Protein AF-A0A520NHM0-F1 (afdb_monomer_lite)

pLDDT: mean 77.14, std 20.67, range [29.08, 98.19]

Foldseek 3Di:
DAEEEEPPDDPPLSVVLLLLLLLLCQFFDDLVLLVQAYEYEYEYQDPDWFAWDLVLQAFPDDPPDTHGRRYTYIYFYCVLHSLRSQLRSQLRVLSSSCRVLVQKHKHWDWDDDDPPIDIFIWIDGLNHDTGGPVVADQCRDPSNVQSNVVSNVSSVQVVCVVVVNDDADDFDPDDSRDGGTDGDDPDSPSPDPHDHDYPDDPPPPDPDPDDDDDDDDDDDDDDDDDDDPDDFDWDWDDDPPDPDIDTDTPVNVVVVVVVCVVNVVDDD

Secondary structure (DSSP, 8-state):
-EEEEESSPPTTHHHHHHHHHHHHHHHHS-HHHHTT-EEEEEEESSS--BPPPTTTTBPEE-SSSEEPP-EEEEEEE-SS-HHHHHHHHHHHHHHHHHHHTTSEEEEEEEESSGGG-EEEEEEEETT---EEGGGS-GGG-HHHHHHHHHHHHHHHHHHHHHTT----PPPPPPBTTB---PPPPSS----S-EEEEE-S------------PPP------PPP--PPPPPP-EEEE--TT-SS-EEEEHHHHHHHHHHHHHTTSS--

Radius of gyration: 26.06 Å; chains: 1; bounding box: 55×45×95 Å

Sequence (268 aa):
MFFIHSLDTRPGEAELLAVFAAYVADRLLPENLRRRLSVTINTTAQPIRVPISRDYMISQKGFLRYVLPTDFTFTASVSVGMRDAMEVIAHELIHISQICHGRLRVQRRRVGAGTAARQIHIASWCKATLTPIDQIEWHKRPWEIEACNWQTVLVDEFLLRASGKASTVKVQRHQSDRLALYRLPKTMTPAAKVTPVSTVPRLNYTPESERKMPHISITPVTPLAEQQPLPVEECEVEIAGLPFRRRLRQEIIEEKRHELLLRGLISQ

Structure (mmCIF, N/CA/C/O backbone):
data_AF-A0A520NHM0-F1
#
_entry.id   AF-A0A520NHM0-F1
#
loop_
_atom_site.group_PDB
_atom_site.id
_atom_site.type_symbol
_atom_site.label_atom_id
_atom_site.label_alt_id
_atom_site.label_comp_id
_atom_site.label_asym_id
_atom_site.label_entity_id
_atom_site.label_seq_id
_atom_site.pdbx_PDB_ins_code
_atom_site.Cartn_x
_atom_site.Cartn_y
_atom_site.Cartn_z
_atom_site.occupancy
_atom_site.B_iso_or_equiv
_atom_site.auth_seq_id
_atom_site.auth_comp_id
_atom_site.auth_asym_id
_atom_site.auth_atom_id
_atom_site.pdbx_PDB_model_num
ATOM 1 N N . MET A 1 1 ? -7.330 -12.757 -0.737 1.00 78.94 1 MET A N 1
ATOM 2 C CA . MET A 1 1 ? -7.316 -13.036 0.705 1.00 78.94 1 MET A CA 1
ATOM 3 C C . MET A 1 1 ? -6.277 -12.138 1.348 1.00 78.94 1 MET A C 1
ATOM 5 O O . MET A 1 1 ? -5.199 -11.983 0.795 1.00 78.94 1 MET A O 1
ATOM 9 N N . PHE A 1 2 ? -6.641 -11.480 2.441 1.00 84.75 2 PHE A N 1
ATOM 10 C CA . PHE A 1 2 ? -5.740 -10.615 3.199 1.00 84.75 2 PHE A CA 1
ATOM 11 C C . PHE A 1 2 ? -5.571 -11.270 4.563 1.00 84.75 2 PHE A C 1
ATOM 13 O O . PHE A 1 2 ? -6.564 -11.695 5.143 1.00 84.75 2 PHE A O 1
ATOM 20 N N . PHE A 1 3 ? -4.351 -11.379 5.056 1.00 85.56 3 PHE A N 1
ATOM 21 C CA . PHE A 1 3 ? -4.039 -12.001 6.332 1.00 85.56 3 PHE A CA 1
ATOM 22 C C . PHE A 1 3 ? -3.291 -10.992 7.186 1.00 85.56 3 PHE A C 1
ATOM 24 O O . PHE A 1 3 ? -2.303 -10.422 6.725 1.00 85.56 3 PHE A O 1
ATOM 31 N N . ILE A 1 4 ? -3.756 -10.779 8.416 1.00 87.50 4 ILE A N 1
ATOM 32 C CA . ILE A 1 4 ? -2.991 -10.040 9.419 1.00 87.50 4 ILE A CA 1
ATOM 33 C C . ILE A 1 4 ? -2.439 -11.049 10.416 1.00 87.50 4 ILE A C 1
ATOM 35 O O . ILE A 1 4 ? -3.207 -11.762 11.068 1.00 87.50 4 ILE A O 1
ATOM 39 N N . HIS A 1 5 ? -1.116 -11.094 10.525 1.00 89.31 5 HIS A N 1
ATOM 40 C CA . HIS A 1 5 ? -0.401 -11.942 11.466 1.00 89.31 5 HIS A CA 1
ATOM 41 C C . HIS A 1 5 ? 0.176 -11.082 12.583 1.00 89.31 5 HIS A C 1
ATOM 43 O O . HIS A 1 5 ? 1.112 -10.315 12.363 1.00 89.31 5 HIS A O 1
ATOM 49 N N . SER A 1 6 ? -0.378 -11.231 13.785 1.00 89.94 6 SER A N 1
ATOM 50 C CA . SER A 1 6 ? 0.183 -10.615 14.987 1.00 89.94 6 SER A CA 1
ATOM 51 C C . SER A 1 6 ? 1.406 -11.403 15.426 1.00 89.94 6 SER A C 1
ATOM 53 O O . SER A 1 6 ? 1.242 -12.500 15.954 1.00 89.94 6 SER A O 1
ATOM 55 N N . LEU A 1 7 ? 2.608 -10.854 15.240 1.00 89.00 7 LEU A N 1
ATOM 56 C CA . LEU A 1 7 ? 3.841 -11.489 15.716 1.00 89.00 7 LEU A CA 1
ATOM 57 C C . LEU A 1 7 ? 3.980 -11.327 17.235 1.00 89.00 7 LEU A C 1
ATOM 59 O O . LEU A 1 7 ? 4.136 -12.309 17.955 1.00 89.00 7 LEU A O 1
ATOM 63 N N . ASP A 1 8 ? 3.879 -10.086 17.711 1.00 88.00 8 ASP A N 1
ATOM 64 C CA . ASP A 1 8 ? 4.030 -9.702 19.122 1.00 88.00 8 ASP A CA 1
ATOM 65 C C . ASP A 1 8 ? 3.223 -8.436 19.497 1.00 88.00 8 ASP A C 1
ATOM 67 O O . ASP A 1 8 ? 3.489 -7.805 20.518 1.00 88.00 8 ASP A O 1
ATOM 71 N N . THR A 1 9 ? 2.229 -8.044 18.686 1.00 86.00 9 THR A N 1
ATOM 72 C CA . THR A 1 9 ? 1.345 -6.903 19.001 1.00 86.00 9 THR A CA 1
ATOM 73 C C . THR A 1 9 ? 0.388 -7.206 20.153 1.00 86.00 9 THR A C 1
ATOM 75 O O . THR A 1 9 ? 0.068 -8.366 20.425 1.00 86.00 9 THR A O 1
ATOM 78 N N . ARG A 1 10 ? -0.096 -6.160 20.835 1.00 85.31 10 ARG A N 1
ATOM 79 C CA . ARG A 1 10 ? -1.051 -6.320 21.939 1.00 85.31 10 ARG A CA 1
ATOM 80 C C . ARG A 1 10 ? -2.417 -6.790 21.423 1.00 85.31 10 ARG A C 1
ATOM 82 O O . ARG A 1 10 ? -2.777 -6.501 20.279 1.00 85.31 10 ARG A O 1
ATOM 89 N N . PRO A 1 11 ? -3.227 -7.450 22.274 1.00 84.19 11 PRO A N 1
ATOM 90 C CA . PRO A 1 11 ? -4.595 -7.815 21.918 1.00 84.19 11 PRO A CA 1
ATOM 91 C C . PRO A 1 11 ? -5.403 -6.607 21.423 1.00 84.19 11 PRO A C 1
ATOM 93 O O . PRO A 1 11 ? -5.405 -5.556 22.065 1.00 84.19 11 PRO A O 1
ATOM 96 N N . GLY A 1 12 ? -6.103 -6.755 20.298 1.00 83.19 12 GLY A N 1
ATOM 97 C CA . GLY A 1 12 ? -6.921 -5.705 19.689 1.00 83.19 12 GLY A CA 1
ATOM 98 C C . GLY A 1 12 ? -6.187 -4.848 18.653 1.00 83.19 12 GLY A C 1
ATOM 99 O O . GLY A 1 12 ? -6.840 -4.299 17.764 1.00 83.19 12 GLY A O 1
ATOM 100 N N . GLU A 1 13 ? -4.854 -4.734 18.716 1.00 88.69 13 GLU A N 1
ATOM 101 C CA . GLU A 1 13 ? -4.084 -3.930 17.755 1.00 88.69 13 GLU A CA 1
ATOM 102 C C . GLU A 1 13 ? -4.129 -4.569 16.362 1.00 88.69 13 GLU A C 1
ATOM 104 O O . GLU A 1 13 ? -4.506 -3.917 15.388 1.00 88.69 13 GLU A O 1
ATOM 109 N N . ALA A 1 14 ? -3.835 -5.867 16.263 1.00 87.06 14 ALA A N 1
ATOM 110 C CA . ALA A 1 14 ? -3.883 -6.590 14.995 1.00 87.06 14 ALA A CA 1
ATOM 111 C C . ALA A 1 14 ? -5.302 -6.648 14.407 1.00 87.06 14 ALA A C 1
ATOM 113 O O . ALA A 1 14 ? -5.472 -6.530 13.195 1.00 87.06 14 ALA A O 1
ATOM 114 N N . GLU A 1 15 ? -6.333 -6.778 15.244 1.00 86.94 15 GLU A N 1
ATOM 115 C CA . GLU A 1 15 ? -7.730 -6.750 14.816 1.00 86.94 15 GLU A CA 1
ATOM 116 C C . GLU A 1 15 ? -8.123 -5.377 14.259 1.00 86.94 15 GLU A C 1
ATOM 118 O O . GLU A 1 15 ? -8.771 -5.295 13.214 1.00 86.94 15 GLU A O 1
ATOM 123 N N . LEU A 1 16 ? -7.693 -4.288 14.901 1.00 89.94 16 LEU A N 1
ATOM 124 C CA . LEU A 1 16 ? -7.931 -2.941 14.390 1.00 89.94 16 LEU A CA 1
ATOM 125 C C . LEU A 1 16 ? -7.193 -2.708 13.061 1.00 89.94 16 LEU A C 1
ATOM 127 O O . LEU A 1 16 ? -7.779 -2.164 12.121 1.00 89.94 16 LEU A O 1
ATOM 131 N N . LEU A 1 17 ? -5.946 -3.175 12.941 1.00 93.06 17 LEU A N 1
ATOM 132 C CA . LEU A 1 17 ? -5.191 -3.123 11.684 1.00 93.06 17 LEU A CA 1
ATOM 133 C C . LEU A 1 17 ? -5.814 -4.006 10.594 1.00 93.06 17 LEU A C 1
ATOM 135 O O . LEU A 1 17 ? -5.779 -3.633 9.425 1.00 93.06 17 LEU A O 1
ATOM 139 N N . ALA A 1 18 ? -6.453 -5.122 10.952 1.00 89.88 18 ALA A N 1
ATOM 140 C CA . ALA A 1 18 ? -7.213 -5.960 10.024 1.00 89.88 18 ALA A CA 1
ATOM 141 C C . ALA A 1 18 ? -8.431 -5.236 9.456 1.00 89.88 18 ALA A C 1
ATOM 143 O O . ALA A 1 18 ? -8.649 -5.247 8.242 1.00 89.88 18 ALA A O 1
ATOM 144 N N . VAL A 1 19 ? -9.197 -4.570 10.320 1.00 90.38 19 VAL A N 1
ATOM 145 C CA . VAL A 1 19 ? -10.345 -3.756 9.904 1.00 90.38 19 VAL A CA 1
ATOM 146 C C . VAL A 1 19 ? -9.888 -2.598 9.015 1.00 90.38 19 VAL A C 1
ATOM 148 O O . VAL A 1 19 ? -10.502 -2.337 7.979 1.00 90.38 19 VAL A O 1
ATOM 151 N N . PHE A 1 20 ? -8.781 -1.945 9.372 1.00 93.25 20 PHE A N 1
ATOM 152 C CA . PHE A 1 20 ? -8.189 -0.878 8.574 1.00 93.25 20 PHE A CA 1
ATOM 153 C C . PHE A 1 20 ? -7.694 -1.367 7.201 1.00 93.25 20 PHE A C 1
ATOM 155 O O . PHE A 1 20 ? -8.031 -0.780 6.174 1.00 93.25 20 PHE A O 1
ATOM 162 N N . ALA A 1 21 ? -6.941 -2.468 7.150 1.00 94.25 21 ALA A N 1
ATOM 163 C CA . ALA A 1 21 ? -6.440 -3.039 5.902 1.00 94.25 21 ALA A CA 1
ATOM 164 C C . ALA A 1 21 ? -7.588 -3.453 4.969 1.00 94.25 21 ALA A C 1
ATOM 166 O O . ALA A 1 21 ? -7.526 -3.199 3.766 1.00 94.25 21 ALA A O 1
ATOM 167 N N . ALA A 1 22 ? -8.658 -4.039 5.518 1.00 90.19 22 ALA A N 1
ATOM 168 C CA . ALA A 1 22 ? -9.866 -4.361 4.762 1.00 90.19 22 ALA A CA 1
ATOM 169 C C . ALA A 1 22 ? -10.519 -3.099 4.182 1.00 90.19 22 ALA A C 1
ATOM 171 O O . ALA A 1 22 ? -10.830 -3.057 2.993 1.00 90.19 22 ALA A O 1
ATOM 172 N N . TYR A 1 23 ? -10.650 -2.052 4.998 1.00 90.69 23 TYR A N 1
ATOM 173 C CA . TYR A 1 23 ? -11.164 -0.759 4.562 1.00 90.69 23 TYR A CA 1
ATOM 174 C C . TYR A 1 23 ? -10.338 -0.166 3.409 1.00 90.69 23 TYR A C 1
ATOM 176 O O . TYR A 1 23 ? -10.899 0.225 2.384 1.00 90.69 23 TYR A O 1
ATOM 184 N N . VAL A 1 24 ? -9.009 -0.144 3.528 1.00 93.38 24 VAL A N 1
ATOM 185 C CA . VAL A 1 24 ? -8.122 0.356 2.468 1.00 93.38 24 VAL A CA 1
ATOM 186 C C . VAL A 1 24 ? -8.248 -0.502 1.207 1.00 93.38 24 VAL A C 1
ATOM 188 O O . VAL A 1 24 ? -8.367 0.029 0.103 1.00 93.38 24 VAL A O 1
ATOM 191 N N . ALA A 1 25 ? -8.289 -1.827 1.350 1.00 92.00 25 ALA A N 1
ATOM 192 C CA . ALA A 1 25 ? -8.474 -2.731 0.223 1.00 92.00 25 ALA A CA 1
ATOM 193 C C . ALA A 1 25 ? -9.811 -2.481 -0.495 1.00 92.00 25 ALA A C 1
ATOM 195 O O . ALA A 1 25 ? -9.828 -2.421 -1.722 1.00 92.00 25 ALA A O 1
ATOM 196 N N . ASP A 1 26 ? -10.913 -2.285 0.234 1.00 88.88 26 ASP A N 1
ATOM 197 C CA . ASP A 1 26 ? -12.214 -1.934 -0.349 1.00 88.88 26 ASP A CA 1
ATOM 198 C C . ASP A 1 26 ? -12.179 -0.591 -1.083 1.00 88.88 26 ASP A C 1
ATOM 200 O O . ASP A 1 26 ? -12.833 -0.436 -2.114 1.00 88.88 26 ASP A O 1
ATOM 204 N N . ARG A 1 27 ? -11.420 0.383 -0.567 1.00 90.06 27 ARG A N 1
ATOM 205 C CA . ARG A 1 27 ? -11.255 1.698 -1.198 1.00 90.06 27 ARG A CA 1
ATOM 206 C C . ARG A 1 27 ? -10.432 1.631 -2.473 1.00 90.06 27 ARG A C 1
ATOM 208 O O . ARG A 1 27 ? -10.724 2.394 -3.386 1.00 90.06 27 ARG A O 1
ATOM 215 N N . LEU A 1 28 ? -9.436 0.753 -2.548 1.00 90.88 28 LEU A N 1
ATOM 216 C CA . LEU A 1 28 ? -8.438 0.758 -3.621 1.00 90.88 28 LEU A CA 1
ATOM 217 C C . LEU A 1 28 ? -8.637 -0.323 -4.679 1.00 90.88 28 LEU A C 1
ATOM 219 O O . LEU A 1 28 ? -8.140 -0.163 -5.792 1.00 90.88 28 LEU A O 1
ATOM 223 N N . LEU A 1 29 ? -9.288 -1.438 -4.345 1.00 89.12 29 LEU A N 1
ATOM 224 C CA . LEU A 1 29 ? -9.268 -2.654 -5.154 1.00 89.12 29 LEU A CA 1
ATOM 225 C C . LEU A 1 29 ? -10.693 -3.180 -5.390 1.00 89.12 29 LEU A C 1
ATOM 227 O O . LEU A 1 29 ? -11.426 -3.461 -4.432 1.00 89.12 29 LEU A O 1
ATOM 231 N N . PRO A 1 30 ? -11.092 -3.418 -6.652 1.00 86.69 30 PRO A N 1
ATOM 232 C CA . PRO A 1 30 ? -12.388 -4.008 -6.936 1.00 86.69 30 PRO A CA 1
ATOM 233 C C . PRO A 1 30 ? -12.437 -5.457 -6.426 1.00 86.69 30 PRO A C 1
ATOM 235 O O . PRO A 1 30 ? -11.421 -6.145 -6.301 1.00 86.69 30 PRO A O 1
ATOM 238 N N . GLU A 1 31 ? -13.636 -5.940 -6.109 1.00 84.94 31 GLU A N 1
ATOM 239 C CA . GLU A 1 31 ? -13.832 -7.227 -5.427 1.00 84.94 31 GLU A CA 1
ATOM 240 C C . GLU A 1 31 ? -13.244 -8.425 -6.197 1.00 84.94 31 GLU A C 1
ATOM 242 O O . GLU A 1 31 ? -12.645 -9.329 -5.610 1.00 84.94 31 GLU A O 1
ATOM 247 N N . ASN A 1 32 ? -13.359 -8.418 -7.526 1.00 86.25 32 ASN A N 1
ATOM 248 C CA . ASN A 1 32 ? -12.777 -9.437 -8.401 1.00 86.25 32 ASN A CA 1
ATOM 249 C C . ASN A 1 32 ? -11.244 -9.486 -8.305 1.00 86.25 32 ASN A C 1
ATOM 251 O O . ASN A 1 32 ? -10.657 -10.562 -8.416 1.00 86.25 32 ASN A O 1
ATOM 255 N N . LEU A 1 33 ? -10.595 -8.340 -8.090 1.00 86.81 33 LEU A N 1
ATOM 256 C CA . LEU A 1 33 ? -9.155 -8.267 -7.899 1.00 86.81 33 LEU A CA 1
ATOM 257 C C . LEU A 1 33 ? -8.774 -8.755 -6.498 1.00 86.81 33 LEU A C 1
ATOM 259 O O . LEU A 1 33 ? -7.913 -9.620 -6.379 1.00 86.81 33 LEU A O 1
ATOM 263 N N . ARG A 1 34 ? -9.470 -8.304 -5.447 1.00 89.06 34 ARG A N 1
ATOM 264 C CA . ARG A 1 34 ? -9.212 -8.736 -4.056 1.00 89.06 34 ARG A CA 1
ATOM 265 C C . ARG A 1 34 ? -9.307 -10.250 -3.858 1.00 89.06 34 ARG A C 1
ATOM 267 O O . ARG A 1 34 ? -8.579 -10.816 -3.041 1.00 89.06 34 ARG A O 1
ATOM 274 N N . ARG A 1 35 ? -10.181 -10.921 -4.618 1.00 88.00 35 ARG A N 1
ATOM 275 C CA . ARG A 1 35 ? -10.306 -12.389 -4.620 1.00 88.00 35 ARG A CA 1
ATOM 276 C C . ARG A 1 35 ? -9.086 -13.115 -5.192 1.00 88.00 35 ARG A C 1
ATOM 278 O O . ARG A 1 35 ? -8.883 -14.273 -4.851 1.00 88.00 35 ARG A O 1
ATOM 285 N N . ARG A 1 36 ? -8.288 -12.452 -6.031 1.00 89.88 36 ARG A N 1
ATOM 286 C CA . ARG A 1 36 ? -7.114 -13.026 -6.709 1.00 89.88 36 ARG A CA 1
ATOM 287 C C . ARG A 1 36 ? -5.788 -12.722 -6.019 1.00 89.88 36 ARG A C 1
ATOM 289 O O . ARG A 1 36 ? -4.792 -13.345 -6.358 1.00 89.88 36 ARG A O 1
ATOM 296 N N . LEU A 1 37 ? -5.772 -11.748 -5.116 1.00 92.19 37 LEU A N 1
ATOM 297 C CA . LEU A 1 37 ? -4.578 -11.362 -4.372 1.00 92.19 37 LEU A CA 1
ATOM 298 C C . LEU A 1 37 ? -4.448 -12.193 -3.100 1.00 92.19 37 LEU A C 1
ATOM 300 O O . LEU A 1 37 ? -5.460 -12.529 -2.496 1.00 92.19 37 LEU A O 1
ATOM 304 N N . SER A 1 38 ? -3.229 -12.466 -2.668 1.00 93.62 38 SER A N 1
ATOM 305 C CA . SER A 1 38 ? -2.862 -12.962 -1.349 1.00 93.62 38 SER A CA 1
ATOM 306 C C . SER A 1 38 ? -1.942 -11.923 -0.716 1.00 93.62 38 SER A C 1
ATOM 308 O O . SER A 1 38 ? -0.872 -11.638 -1.246 1.00 93.62 38 SER A O 1
ATOM 310 N N . VAL A 1 39 ? -2.380 -11.286 0.366 1.00 94.94 39 VAL A N 1
ATOM 311 C CA . VAL A 1 39 ? -1.607 -10.227 1.029 1.00 94.94 39 VAL A CA 1
ATOM 312 C C . VAL A 1 39 ? -1.415 -10.599 2.486 1.00 94.94 39 VAL A C 1
ATOM 314 O O . VAL A 1 39 ? -2.387 -10.659 3.234 1.00 94.94 39 VAL A O 1
ATOM 317 N N . THR A 1 40 ? -0.170 -10.827 2.878 1.00 95.25 40 THR A N 1
ATOM 318 C CA . THR A 1 40 ? 0.233 -11.148 4.248 1.00 95.25 40 THR A CA 1
ATOM 319 C C . THR A 1 40 ? 0.836 -9.908 4.894 1.00 95.25 40 THR A C 1
ATOM 321 O O . THR A 1 40 ? 1.861 -9.399 4.446 1.00 95.25 40 THR A O 1
ATOM 324 N N . ILE A 1 41 ? 0.200 -9.417 5.951 1.00 95.75 41 ILE A N 1
ATOM 325 C CA . ILE A 1 41 ? 0.641 -8.249 6.710 1.00 95.75 41 ILE A CA 1
ATOM 326 C C . ILE A 1 41 ? 1.053 -8.736 8.091 1.00 95.75 41 ILE A C 1
ATOM 328 O O . ILE A 1 41 ? 0.211 -9.137 8.895 1.00 95.75 41 ILE A O 1
ATOM 332 N N . ASN A 1 42 ? 2.349 -8.711 8.368 1.00 96.00 42 ASN A N 1
ATOM 333 C CA . ASN A 1 42 ? 2.855 -9.000 9.701 1.00 96.00 42 ASN A CA 1
ATOM 334 C C . ASN A 1 42 ? 2.800 -7.722 10.538 1.00 96.00 42 ASN A C 1
ATOM 336 O O . ASN A 1 42 ? 3.255 -6.669 10.090 1.00 96.00 42 ASN A O 1
ATOM 340 N N . THR A 1 43 ? 2.264 -7.800 11.749 1.00 94.19 43 THR A N 1
ATOM 341 C CA . THR A 1 43 ? 2.229 -6.679 12.689 1.00 94.19 43 THR A CA 1
ATOM 342 C C . THR A 1 43 ? 3.134 -6.987 13.869 1.00 94.19 43 THR A C 1
ATOM 344 O O . THR A 1 43 ? 3.107 -8.097 14.405 1.00 94.19 43 THR A O 1
ATOM 347 N N . THR A 1 44 ? 3.957 -6.016 14.264 1.00 94.44 44 THR A N 1
ATOM 348 C CA . THR A 1 44 ? 4.922 -6.193 15.357 1.00 94.44 44 THR A CA 1
ATOM 349 C C . THR A 1 44 ? 5.026 -4.973 16.264 1.00 94.44 44 THR A C 1
ATOM 351 O O . THR A 1 44 ? 4.907 -3.839 15.803 1.00 94.44 44 THR A O 1
ATOM 354 N N . ALA A 1 45 ? 5.268 -5.200 17.554 1.00 93.06 45 ALA A N 1
ATOM 355 C CA . ALA A 1 45 ? 5.607 -4.167 18.527 1.00 93.06 45 ALA A CA 1
ATOM 356 C C . ALA A 1 45 ? 7.081 -3.724 18.438 1.00 93.06 45 ALA A C 1
ATOM 358 O O . ALA A 1 45 ? 7.439 -2.683 18.990 1.00 93.06 45 ALA A O 1
ATOM 359 N N . GLN A 1 46 ? 7.932 -4.469 17.724 1.00 93.00 46 GLN A N 1
ATOM 360 C CA . GLN A 1 46 ? 9.324 -4.087 17.484 1.00 93.00 46 GLN A CA 1
ATOM 361 C C . GLN A 1 46 ? 9.413 -2.899 16.520 1.00 93.00 46 GLN A C 1
ATOM 363 O O . GLN A 1 46 ? 8.604 -2.817 15.592 1.00 93.00 46 GLN A O 1
ATOM 368 N N . PRO A 1 47 ? 10.417 -2.011 16.645 1.00 92.50 47 PRO A N 1
ATOM 369 C CA . PRO A 1 47 ? 10.637 -0.879 15.739 1.00 92.50 47 PRO A CA 1
ATOM 370 C C . PRO A 1 47 ? 11.241 -1.316 14.391 1.00 92.50 47 PRO A C 1
ATOM 372 O O . PRO A 1 47 ? 12.242 -0.775 13.927 1.00 92.50 47 PRO A O 1
ATOM 375 N N . ILE A 1 48 ? 10.642 -2.327 13.756 1.00 89.12 48 ILE A N 1
ATOM 376 C CA . ILE A 1 48 ? 11.095 -2.931 12.503 1.00 89.12 48 ILE A CA 1
ATOM 377 C C . ILE A 1 48 ? 9.981 -2.813 11.468 1.00 89.12 48 ILE A C 1
ATOM 379 O O . ILE A 1 48 ? 8.866 -3.289 11.670 1.00 89.12 48 ILE A O 1
ATOM 383 N N . ARG A 1 49 ? 10.307 -2.218 10.322 1.00 88.06 49 ARG A N 1
ATOM 384 C CA . ARG A 1 49 ? 9.428 -2.152 9.151 1.00 88.06 49 ARG A CA 1
ATOM 385 C C . ARG A 1 49 ? 10.089 -2.900 8.008 1.00 88.06 49 ARG A C 1
ATOM 387 O O . ARG A 1 49 ? 11.275 -2.708 7.751 1.00 88.06 49 ARG A O 1
ATOM 394 N N . VAL A 1 50 ? 9.320 -3.736 7.323 1.00 94.12 50 VAL A N 1
ATOM 395 C CA . VAL A 1 50 ? 9.798 -4.470 6.146 1.00 94.12 50 VAL A CA 1
ATOM 396 C C . VAL A 1 50 ? 8.812 -4.195 5.015 1.00 94.12 50 VAL A C 1
ATOM 398 O O . VAL A 1 50 ? 7.742 -4.797 5.028 1.00 94.12 50 VAL A O 1
ATOM 401 N N . PRO A 1 51 ? 9.115 -3.275 4.081 1.00 93.81 51 PRO A N 1
ATOM 402 C CA . PRO A 1 51 ? 8.210 -2.951 2.978 1.00 93.81 51 PRO A CA 1
ATOM 403 C C . PRO A 1 51 ? 8.106 -4.113 1.985 1.00 93.81 51 PRO A C 1
ATOM 405 O O . PRO A 1 51 ? 8.919 -5.046 2.013 1.00 93.81 51 PRO A O 1
ATOM 408 N N . ILE A 1 52 ? 7.143 -4.046 1.061 1.00 95.06 52 ILE A N 1
ATOM 409 C CA . ILE A 1 52 ? 7.056 -5.023 -0.028 1.00 95.06 52 ILE A CA 1
ATOM 410 C C . ILE A 1 52 ? 8.349 -4.948 -0.851 1.00 95.06 52 ILE A C 1
ATOM 412 O O . ILE A 1 52 ? 8.694 -3.922 -1.441 1.00 95.06 52 ILE A O 1
ATOM 416 N N . SER A 1 53 ? 9.081 -6.063 -0.926 1.00 92.19 53 SER A N 1
ATOM 417 C CA . SER A 1 53 ? 10.280 -6.115 -1.765 1.00 92.19 53 SER A CA 1
ATOM 418 C C . SER A 1 53 ? 9.914 -5.908 -3.233 1.00 92.19 53 SER A C 1
ATOM 420 O O . SER A 1 53 ? 8.922 -6.438 -3.739 1.00 92.19 53 SER A O 1
ATOM 422 N N . ARG A 1 54 ? 10.783 -5.203 -3.961 1.00 91.88 54 ARG A N 1
ATOM 423 C CA . ARG A 1 54 ? 10.649 -4.975 -5.408 1.00 91.88 54 ARG A CA 1
ATOM 424 C C . ARG A 1 54 ? 10.483 -6.261 -6.202 1.00 91.88 54 ARG A C 1
ATOM 426 O O . ARG A 1 54 ? 9.856 -6.232 -7.254 1.00 91.88 54 ARG A O 1
ATOM 433 N N . ASP A 1 55 ? 11.008 -7.372 -5.697 1.00 89.56 55 ASP A N 1
ATOM 434 C CA . ASP A 1 55 ? 10.871 -8.677 -6.335 1.00 89.56 55 ASP A CA 1
ATOM 435 C C . ASP A 1 55 ? 9.434 -9.201 -6.323 1.00 89.56 55 ASP A C 1
ATOM 437 O O . ASP A 1 55 ? 8.984 -9.744 -7.331 1.00 89.56 55 ASP A O 1
ATOM 441 N N . TYR A 1 56 ? 8.684 -8.940 -5.250 1.00 90.06 56 TYR A N 1
ATOM 442 C CA . TYR A 1 56 ? 7.251 -9.243 -5.176 1.00 90.06 56 TYR A CA 1
ATOM 443 C C . TYR A 1 56 ? 6.405 -8.304 -6.049 1.00 90.06 56 TYR A C 1
ATOM 445 O O . TYR A 1 56 ? 5.253 -8.600 -6.343 1.00 90.06 56 TYR A O 1
ATOM 453 N N . MET A 1 57 ? 6.974 -7.190 -6.520 1.00 91.81 57 MET A N 1
ATOM 454 C CA . MET A 1 57 ? 6.292 -6.236 -7.402 1.00 91.81 57 MET A CA 1
ATOM 455 C C . MET A 1 57 ? 6.509 -6.515 -8.898 1.00 91.81 57 MET A C 1
ATOM 457 O O . MET A 1 57 ? 5.912 -5.843 -9.746 1.00 91.81 57 MET A O 1
ATOM 461 N N . ILE A 1 58 ? 7.364 -7.480 -9.257 1.00 91.06 58 ILE A N 1
ATOM 462 C CA . ILE A 1 58 ? 7.715 -7.743 -10.656 1.00 91.06 58 ILE A CA 1
ATOM 463 C C . ILE A 1 58 ? 6.497 -8.266 -11.422 1.00 91.06 58 ILE A C 1
ATOM 465 O O . ILE A 1 58 ? 5.953 -9.329 -11.133 1.00 91.06 58 ILE A O 1
ATOM 469 N N . SER A 1 59 ? 6.121 -7.551 -12.483 1.00 83.81 59 SER A N 1
ATOM 470 C CA . SER A 1 59 ? 5.159 -8.050 -13.466 1.00 83.81 59 SER A CA 1
ATOM 471 C C . SER A 1 59 ? 5.861 -8.981 -14.452 1.00 83.81 59 SER A C 1
ATOM 473 O O . SER A 1 59 ? 6.797 -8.571 -15.146 1.00 83.81 59 SER A O 1
ATOM 475 N N . GLN A 1 60 ? 5.397 -10.225 -14.560 1.00 80.00 60 GLN A N 1
ATOM 476 C CA . GLN A 1 60 ? 5.977 -11.195 -15.488 1.00 80.00 60 GLN A CA 1
ATOM 477 C C . GLN A 1 60 ? 5.410 -10.998 -16.896 1.00 80.00 60 GLN A C 1
ATOM 479 O O . GLN A 1 60 ? 4.230 -10.697 -17.074 1.00 80.00 60 GLN A O 1
ATOM 484 N N . LYS A 1 61 ? 6.239 -11.153 -17.930 1.00 76.12 61 LYS A N 1
ATOM 485 C CA . LYS A 1 61 ? 5.771 -11.076 -19.319 1.00 76.12 61 LYS A CA 1
ATOM 486 C C . LYS A 1 61 ? 5.015 -12.366 -19.659 1.00 76.12 61 LYS A C 1
ATOM 488 O O . LYS A 1 61 ? 5.635 -13.416 -19.772 1.00 76.12 61 LYS A O 1
ATOM 493 N N . GLY A 1 62 ? 3.695 -12.288 -19.812 1.00 72.94 62 GLY A N 1
ATOM 494 C CA . GLY A 1 62 ? 2.883 -13.380 -20.353 1.00 72.94 62 GLY A CA 1
ATOM 495 C C . GLY A 1 62 ? 2.766 -13.312 -21.879 1.00 72.94 62 GLY A C 1
ATOM 496 O O . GLY A 1 62 ? 3.278 -12.389 -22.512 1.00 72.94 62 GLY A O 1
ATOM 497 N N . PHE A 1 63 ? 2.060 -14.284 -22.465 1.00 68.94 63 PHE A N 1
ATOM 498 C CA . PHE A 1 63 ? 1.912 -14.427 -23.921 1.00 68.94 63 PHE A CA 1
ATOM 499 C C . PHE A 1 63 ? 1.156 -13.255 -24.582 1.00 68.94 63 PHE A C 1
ATOM 501 O O . PHE A 1 63 ? 1.603 -12.734 -25.596 1.00 68.94 63 PHE A O 1
ATOM 508 N N . LEU A 1 64 ? 0.050 -12.790 -23.979 1.00 72.25 64 LEU A N 1
ATOM 509 C CA . LEU A 1 64 ? -0.774 -11.677 -24.499 1.00 72.25 64 LEU A CA 1
ATOM 510 C C . LEU A 1 64 ? -0.751 -10.421 -23.619 1.00 72.25 64 LEU A C 1
ATOM 512 O O . LEU A 1 64 ? -1.044 -9.319 -24.073 1.00 72.25 64 LEU A O 1
ATOM 516 N N . ARG A 1 65 ? -0.447 -10.584 -22.332 1.00 75.81 65 ARG A N 1
ATOM 517 C CA . ARG A 1 65 ? -0.437 -9.507 -21.338 1.00 75.81 65 ARG A CA 1
ATOM 518 C C . ARG A 1 65 ? 0.576 -9.813 -20.252 1.00 75.81 65 ARG A C 1
ATOM 520 O O . ARG A 1 65 ? 0.947 -10.968 -20.055 1.00 75.81 65 ARG A O 1
ATOM 527 N N . TYR A 1 66 ? 0.988 -8.781 -19.528 1.00 79.38 66 TYR A N 1
ATOM 528 C CA . TYR A 1 66 ? 1.750 -8.981 -18.303 1.00 79.38 66 TYR A CA 1
ATOM 529 C C . TYR A 1 66 ? 0.889 -9.717 -17.271 1.00 79.38 66 TYR A C 1
ATOM 531 O O . TYR A 1 66 ? -0.293 -9.413 -17.097 1.00 79.38 66 TYR A O 1
ATOM 539 N N . VAL A 1 67 ? 1.489 -10.704 -16.616 1.00 84.56 67 VAL A N 1
ATOM 540 C CA . VAL A 1 67 ? 0.921 -11.385 -15.459 1.00 84.56 67 VAL A CA 1
ATOM 541 C C . VAL A 1 67 ? 1.235 -10.521 -14.244 1.00 84.56 67 VAL A C 1
ATOM 543 O O . VAL A 1 67 ? 2.398 -10.221 -13.967 1.00 84.56 67 VAL A O 1
ATOM 546 N N . LEU A 1 68 ? 0.176 -10.069 -13.574 1.00 87.06 68 LEU A N 1
ATOM 547 C CA . LEU A 1 68 ? 0.280 -9.268 -12.361 1.00 87.06 68 LEU A CA 1
ATOM 548 C C . LEU A 1 68 ? 0.720 -10.157 -11.190 1.00 87.06 68 LEU A C 1
ATOM 550 O O . LEU A 1 68 ? 0.229 -11.286 -11.104 1.00 87.06 68 LEU A O 1
ATOM 554 N N . PRO A 1 69 ? 1.588 -9.661 -10.292 1.00 90.81 69 PRO A N 1
ATOM 555 C CA . PRO A 1 69 ? 1.874 -10.348 -9.042 1.00 90.81 69 PRO A CA 1
ATOM 556 C C . PRO A 1 69 ? 0.597 -10.489 -8.209 1.00 90.81 69 PRO A C 1
ATOM 558 O O . PRO A 1 69 ? -0.246 -9.589 -8.171 1.00 90.81 69 PRO A O 1
ATOM 561 N N . THR A 1 70 ? 0.448 -11.650 -7.580 1.00 91.56 70 THR A N 1
ATOM 562 C CA . THR A 1 70 ? -0.713 -11.993 -6.753 1.00 91.56 70 THR A CA 1
ATOM 563 C C . THR A 1 70 ? -0.377 -12.069 -5.278 1.00 91.56 70 THR A C 1
ATOM 565 O O . THR A 1 70 ? -1.272 -11.860 -4.472 1.00 91.56 70 THR A O 1
ATOM 568 N N . ASP A 1 71 ? 0.882 -12.318 -4.929 1.00 93.62 71 ASP A N 1
ATOM 569 C CA . ASP A 1 71 ? 1.311 -12.637 -3.574 1.00 93.62 71 ASP A CA 1
ATOM 570 C C . ASP A 1 71 ? 2.230 -11.543 -3.038 1.00 93.62 71 ASP A C 1
ATOM 572 O O . ASP A 1 71 ? 3.266 -11.234 -3.628 1.00 93.62 71 ASP A O 1
ATOM 576 N N . PHE A 1 72 ? 1.832 -10.951 -1.916 1.00 95.19 72 PHE A N 1
ATOM 577 C CA . PHE A 1 72 ? 2.532 -9.841 -1.286 1.00 95.19 72 PHE A CA 1
ATOM 578 C C . PHE A 1 72 ? 2.736 -10.119 0.196 1.00 95.19 72 PHE A C 1
ATOM 580 O O . PHE A 1 72 ? 1.869 -10.680 0.868 1.00 95.19 72 PHE A O 1
ATOM 587 N N . THR A 1 73 ? 3.885 -9.711 0.723 1.00 95.75 73 THR A N 1
ATOM 588 C CA . THR A 1 73 ? 4.180 -9.796 2.153 1.00 95.75 73 THR A CA 1
ATOM 589 C C . THR A 1 73 ? 4.962 -8.574 2.595 1.00 95.75 73 THR A C 1
ATOM 591 O O . THR A 1 73 ? 5.911 -8.178 1.917 1.00 95.75 73 THR A O 1
ATOM 594 N N . PHE A 1 74 ? 4.562 -7.994 3.722 1.00 97.31 74 PHE A N 1
ATOM 595 C CA . PHE A 1 74 ? 5.265 -6.887 4.364 1.00 97.31 74 PHE A CA 1
ATOM 596 C C . PHE A 1 74 ? 5.001 -6.869 5.874 1.00 97.31 74 PHE A C 1
ATOM 598 O O . PHE A 1 74 ? 4.112 -7.566 6.372 1.00 97.31 74 PHE A O 1
ATOM 605 N N . THR A 1 75 ? 5.787 -6.077 6.600 1.00 96.50 75 THR A N 1
ATOM 606 C CA . THR A 1 75 ? 5.703 -5.928 8.056 1.00 96.50 75 THR A CA 1
ATOM 607 C C . THR A 1 75 ? 5.467 -4.471 8.431 1.00 96.50 75 THR A C 1
ATOM 609 O O . THR A 1 75 ? 6.265 -3.601 8.069 1.00 96.50 75 THR A O 1
ATOM 612 N N . ALA A 1 76 ? 4.409 -4.224 9.203 1.00 96.56 76 ALA A N 1
ATOM 613 C CA . ALA A 1 76 ? 4.103 -2.940 9.818 1.00 96.56 76 ALA A CA 1
ATOM 614 C C . ALA A 1 76 ? 4.412 -2.980 11.323 1.00 96.56 76 ALA A C 1
ATOM 616 O O . ALA A 1 76 ? 4.050 -3.926 12.025 1.00 96.56 76 ALA A O 1
ATOM 617 N N . SER A 1 77 ? 5.074 -1.936 11.815 1.00 95.56 77 SER A N 1
ATOM 618 C CA . SER A 1 77 ? 5.390 -1.782 13.234 1.00 95.56 77 SER A CA 1
ATOM 619 C C . SER A 1 77 ? 4.378 -0.872 13.916 1.00 95.56 77 SER A C 1
ATOM 621 O O . SER A 1 77 ? 4.058 0.186 13.382 1.00 95.56 77 SER A O 1
ATOM 623 N N . VAL A 1 78 ? 3.928 -1.250 15.113 1.00 96.00 78 VAL A N 1
ATOM 624 C CA . VAL A 1 78 ? 3.117 -0.395 15.997 1.00 96.00 78 VAL A CA 1
ATOM 625 C C . VAL A 1 78 ? 3.957 0.346 17.041 1.00 96.00 78 VAL A C 1
ATOM 627 O O . VAL A 1 78 ? 3.394 1.062 17.864 1.00 96.00 78 VAL A O 1
ATOM 630 N N . SER A 1 79 ? 5.291 0.218 17.023 1.00 93.25 79 SER A N 1
ATOM 631 C CA . SER A 1 79 ? 6.170 0.768 18.070 1.00 93.25 79 SER A CA 1
ATOM 632 C C . SER A 1 79 ? 6.096 2.294 18.188 1.00 93.25 79 SER A C 1
ATOM 634 O O . SER A 1 79 ? 6.298 2.843 19.266 1.00 93.25 79 SER A O 1
ATOM 636 N N . VAL A 1 80 ? 5.825 2.979 17.072 1.00 92.06 80 VAL A N 1
ATOM 637 C CA . VAL A 1 80 ? 5.638 4.439 17.005 1.00 92.06 80 VAL A CA 1
ATOM 638 C C . VAL A 1 80 ? 4.185 4.826 17.308 1.00 92.06 80 VAL A C 1
ATOM 640 O O . VAL A 1 80 ? 3.910 5.940 17.742 1.00 92.06 80 VAL A O 1
ATOM 643 N N . GLY A 1 81 ? 3.248 3.899 17.108 1.00 94.19 81 GLY A N 1
ATOM 644 C CA . GLY A 1 81 ? 1.823 4.083 17.345 1.00 94.19 81 GLY A CA 1
ATOM 645 C C . GLY A 1 81 ? 0.959 3.491 16.233 1.00 94.19 81 GLY A C 1
ATOM 646 O O . GLY A 1 81 ? 1.410 3.222 15.120 1.00 94.19 81 GLY A O 1
ATOM 647 N N . MET A 1 82 ? -0.332 3.326 16.526 1.00 95.69 82 MET A N 1
ATOM 648 C CA . MET A 1 82 ? -1.291 2.706 15.602 1.00 95.69 82 MET A CA 1
ATOM 649 C C . MET A 1 82 ? -1.487 3.500 14.310 1.00 95.69 82 MET A C 1
ATOM 651 O O . MET A 1 82 ? -1.635 2.901 13.250 1.00 95.69 82 MET A O 1
ATOM 655 N N . ARG A 1 83 ? -1.472 4.839 14.378 1.00 96.44 83 ARG A N 1
ATOM 656 C CA . ARG A 1 83 ? -1.630 5.689 13.188 1.00 96.44 83 ARG A CA 1
ATOM 657 C C . ARG A 1 83 ? -0.492 5.473 12.193 1.00 96.44 83 ARG A C 1
ATOM 659 O O . ARG A 1 83 ? -0.752 5.314 11.010 1.00 96.44 83 ARG A O 1
ATOM 666 N N . ASP A 1 84 ? 0.743 5.406 12.680 1.00 96.25 84 ASP A N 1
ATOM 667 C CA . ASP A 1 84 ? 1.916 5.146 11.844 1.00 96.25 84 ASP A CA 1
ATOM 668 C C . ASP A 1 84 ? 1.860 3.744 11.210 1.00 96.25 84 ASP A C 1
ATOM 670 O O . ASP A 1 84 ? 2.056 3.608 10.003 1.00 96.25 84 ASP A O 1
ATOM 674 N N . ALA A 1 85 ? 1.466 2.718 11.973 1.00 97.19 85 ALA A N 1
ATOM 675 C CA . ALA A 1 85 ? 1.240 1.378 11.428 1.00 97.19 85 ALA A CA 1
ATOM 676 C C . ALA A 1 85 ? 0.166 1.367 10.324 1.00 97.19 85 ALA A C 1
ATOM 678 O O . ALA A 1 85 ? 0.333 0.711 9.293 1.00 97.19 85 ALA A O 1
ATOM 679 N N . MET A 1 86 ? -0.930 2.111 10.519 1.00 97.88 86 MET A N 1
ATOM 680 C CA . MET A 1 86 ? -1.974 2.284 9.508 1.00 97.88 86 MET A CA 1
ATOM 681 C C . MET A 1 86 ? -1.441 3.010 8.267 1.00 97.88 86 MET A C 1
ATOM 683 O O . MET A 1 86 ? -1.711 2.579 7.151 1.00 97.88 86 MET A O 1
ATOM 687 N N . GLU A 1 87 ? -0.647 4.068 8.421 1.00 97.94 87 GLU A N 1
ATOM 688 C CA . GLU A 1 87 ? -0.043 4.764 7.281 1.00 97.94 87 GLU A CA 1
ATOM 689 C C . GLU A 1 87 ? 0.879 3.841 6.472 1.00 97.94 87 GLU A C 1
ATOM 691 O O . GLU A 1 87 ? 0.774 3.812 5.247 1.00 97.94 87 GLU A O 1
ATOM 696 N N . VAL A 1 88 ? 1.698 3.013 7.132 1.00 97.44 88 VAL A N 1
ATOM 697 C CA . VAL A 1 88 ? 2.537 2.001 6.463 1.00 97.44 88 VAL A CA 1
ATOM 698 C C . VAL A 1 88 ? 1.679 0.984 5.709 1.00 97.44 88 VAL A C 1
ATOM 700 O O . VAL A 1 88 ? 1.927 0.715 4.537 1.00 97.44 88 VAL A O 1
ATOM 703 N N . ILE A 1 89 ? 0.632 0.444 6.340 1.00 97.94 89 ILE A N 1
ATOM 704 C CA . ILE A 1 89 ? -0.288 -0.488 5.671 1.00 97.94 89 ILE A CA 1
ATOM 705 C C . ILE A 1 89 ? -0.941 0.172 4.456 1.00 97.94 89 ILE A C 1
ATOM 707 O O . ILE A 1 89 ? -1.004 -0.439 3.389 1.00 97.94 89 ILE A O 1
ATOM 711 N N . ALA A 1 90 ? -1.415 1.411 4.586 1.00 98.19 90 ALA A N 1
ATOM 712 C CA . ALA A 1 90 ? -2.009 2.132 3.470 1.00 98.19 90 ALA A CA 1
ATOM 713 C C . ALA A 1 90 ? -1.010 2.322 2.329 1.00 98.19 90 ALA A C 1
ATOM 715 O O . ALA A 1 90 ? -1.360 2.053 1.182 1.00 98.19 90 ALA A O 1
ATOM 716 N N . HIS A 1 91 ? 0.223 2.721 2.643 1.00 98.06 91 HIS A N 1
ATOM 717 C CA . HIS A 1 91 ? 1.294 2.928 1.674 1.00 98.06 91 HIS A CA 1
ATOM 718 C C . HIS A 1 91 ? 1.538 1.679 0.815 1.00 98.06 91 HIS A C 1
ATOM 720 O O . HIS A 1 91 ? 1.456 1.726 -0.414 1.00 98.06 91 HIS A O 1
ATOM 726 N N . GLU A 1 92 ? 1.736 0.528 1.459 1.00 97.81 92 GLU A N 1
ATOM 727 C CA . GLU A 1 92 ? 2.006 -0.732 0.763 1.00 97.81 92 GLU A CA 1
ATOM 728 C C . GLU A 1 92 ? 0.786 -1.216 -0.045 1.00 97.81 92 GLU A C 1
ATOM 730 O O . GLU A 1 92 ? 0.917 -1.685 -1.179 1.00 97.81 92 GLU A O 1
ATOM 735 N N . LEU A 1 93 ? -0.436 -1.039 0.476 1.00 97.31 93 LEU A N 1
ATOM 736 C CA . LEU A 1 93 ? -1.661 -1.365 -0.265 1.00 97.31 93 LEU A CA 1
ATOM 737 C C . LEU A 1 93 ? -1.894 -0.437 -1.469 1.00 97.31 93 LEU A C 1
ATOM 739 O O . LEU A 1 93 ? -2.443 -0.880 -2.487 1.00 97.31 93 LEU A O 1
ATOM 743 N N . ILE A 1 94 ? -1.451 0.822 -1.401 1.00 97.00 94 ILE A N 1
ATOM 744 C CA . ILE A 1 94 ? -1.452 1.737 -2.547 1.00 97.00 94 ILE A CA 1
ATOM 745 C C . ILE A 1 94 ? -0.503 1.220 -3.630 1.00 97.00 94 ILE A C 1
ATOM 747 O O . ILE A 1 94 ? -0.919 1.163 -4.788 1.00 97.00 94 ILE A O 1
ATOM 751 N N . HIS A 1 95 ? 0.702 0.751 -3.292 1.00 96.56 95 HIS A N 1
ATOM 752 C CA . HIS A 1 95 ? 1.600 0.130 -4.276 1.00 96.56 95 HIS A CA 1
ATOM 753 C C . HIS A 1 95 ? 0.987 -1.099 -4.946 1.00 96.56 95 HIS A C 1
ATOM 755 O O . HIS A 1 95 ? 1.016 -1.209 -6.176 1.00 96.56 95 HIS A O 1
ATOM 761 N N . ILE A 1 96 ? 0.351 -1.985 -4.172 1.00 95.38 96 ILE A N 1
ATOM 762 C CA . ILE A 1 96 ? -0.384 -3.129 -4.732 1.00 95.38 96 ILE A CA 1
ATOM 763 C C . ILE A 1 96 ? -1.451 -2.642 -5.720 1.00 95.38 96 ILE A C 1
ATOM 765 O 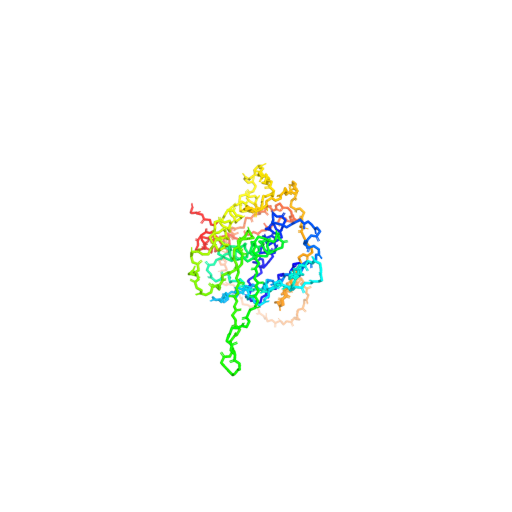O . ILE A 1 96 ? -1.554 -3.168 -6.832 1.00 95.38 96 ILE A O 1
ATOM 769 N N . SER A 1 97 ? -2.222 -1.612 -5.361 1.00 93.88 97 SER A N 1
ATOM 770 C CA . SER A 1 97 ? -3.240 -1.039 -6.249 1.00 93.88 97 SER A CA 1
ATOM 771 C C . SER A 1 97 ? -2.645 -0.429 -7.517 1.00 93.88 97 SER A C 1
ATOM 773 O O . SER A 1 97 ? -3.138 -0.704 -8.615 1.00 93.88 97 SER A O 1
ATOM 775 N N . GLN A 1 98 ? -1.563 0.343 -7.401 1.00 93.69 98 GLN A N 1
ATOM 776 C CA . GLN A 1 98 ? -0.857 0.937 -8.535 1.00 93.69 98 GLN A CA 1
ATOM 777 C C . GLN A 1 98 ? -0.384 -0.138 -9.519 1.00 93.69 98 GLN A C 1
ATOM 779 O O . GLN A 1 98 ? -0.541 0.031 -10.731 1.00 93.69 98 GLN A O 1
ATOM 784 N N . ILE A 1 99 ? 0.143 -1.257 -9.014 1.00 92.50 99 ILE A N 1
ATOM 785 C CA . ILE A 1 99 ? 0.573 -2.395 -9.834 1.00 92.50 99 ILE A CA 1
ATOM 786 C C . ILE A 1 99 ? -0.621 -3.063 -10.503 1.00 92.50 99 ILE A C 1
ATOM 788 O O . ILE A 1 99 ? -0.633 -3.260 -11.719 1.00 92.50 99 ILE A O 1
ATOM 792 N N . CYS A 1 100 ? -1.659 -3.379 -9.731 1.00 89.94 100 CYS A N 1
ATOM 793 C CA . CYS A 1 100 ? -2.794 -4.132 -10.243 1.00 89.94 100 CYS A CA 1
ATOM 794 C C . CYS A 1 100 ? -3.619 -3.370 -11.289 1.00 89.94 100 CYS A C 1
ATOM 796 O O . CYS A 1 100 ? -4.194 -3.988 -12.184 1.00 89.94 100 CYS A O 1
ATOM 798 N N . HIS A 1 101 ? -3.652 -2.039 -11.207 1.00 88.75 101 HIS A N 1
ATOM 799 C CA . HIS A 1 101 ? -4.275 -1.179 -12.217 1.00 88.75 101 HIS A CA 1
ATOM 800 C C . HIS A 1 101 ? -3.322 -0.838 -13.379 1.00 88.75 101 HIS A C 1
ATOM 802 O O . HIS A 1 101 ? -3.686 -0.092 -14.286 1.00 88.75 101 HIS A O 1
ATOM 808 N N . GLY A 1 102 ? -2.100 -1.385 -13.383 1.00 88.38 102 GLY A N 1
ATOM 809 C CA . GLY A 1 102 ? -1.114 -1.195 -14.449 1.00 88.38 102 GLY A CA 1
ATOM 810 C C . GLY A 1 102 ? -0.517 0.213 -14.510 1.00 88.38 102 GLY A C 1
ATOM 811 O O . GLY A 1 102 ? 0.037 0.595 -15.544 1.00 88.38 102 GLY A O 1
ATOM 812 N N . ARG A 1 103 ? -0.641 0.988 -13.426 1.00 91.12 103 ARG A N 1
ATOM 813 C CA . ARG A 1 103 ? -0.065 2.332 -13.294 1.00 91.12 103 ARG A CA 1
ATOM 814 C C . ARG A 1 103 ? 1.406 2.249 -12.924 1.00 91.12 103 ARG A C 1
ATOM 816 O O . ARG A 1 103 ? 2.219 2.910 -13.553 1.00 91.12 103 ARG A O 1
ATOM 823 N N . LEU A 1 104 ? 1.762 1.388 -11.978 1.00 93.12 104 LEU A N 1
ATOM 824 C CA . LEU A 1 104 ? 3.150 1.058 -11.683 1.00 93.12 104 LEU A CA 1
ATOM 825 C C . LEU A 1 104 ? 3.497 -0.285 -12.319 1.00 93.12 104 LEU A C 1
ATOM 827 O O . LEU A 1 104 ? 2.819 -1.284 -12.105 1.00 93.12 104 LEU A O 1
ATOM 831 N N . ARG A 1 105 ? 4.576 -0.328 -13.094 1.00 92.56 105 ARG A N 1
ATOM 832 C CA . ARG A 1 105 ? 5.110 -1.577 -13.638 1.00 92.56 105 ARG A CA 1
ATOM 833 C C . ARG A 1 105 ? 6.569 -1.707 -13.257 1.00 92.56 105 ARG A C 1
ATOM 835 O O . ARG A 1 105 ? 7.384 -0.934 -13.751 1.00 92.56 105 ARG A O 1
ATOM 842 N N . VAL A 1 106 ? 6.886 -2.718 -12.454 1.00 93.69 106 VAL A N 1
ATOM 843 C CA . VAL A 1 106 ? 8.255 -3.074 -12.068 1.00 93.69 106 VAL A CA 1
ATOM 844 C C . VAL A 1 106 ? 8.707 -4.295 -12.861 1.00 93.69 106 VAL A C 1
ATOM 846 O O . VAL A 1 106 ? 7.946 -5.244 -13.064 1.00 93.69 106 VAL A O 1
ATOM 849 N N . GLN A 1 107 ? 9.945 -4.264 -13.344 1.00 92.12 107 GLN A N 1
ATOM 850 C CA . GLN A 1 107 ? 10.577 -5.371 -14.054 1.00 92.12 107 GLN A CA 1
ATOM 851 C C . GLN A 1 107 ? 12.019 -5.541 -13.589 1.00 92.12 107 GLN A C 1
ATOM 853 O O . GLN A 1 107 ? 12.660 -4.596 -13.126 1.00 92.12 107 GLN A O 1
ATOM 858 N N . ARG A 1 108 ? 12.548 -6.747 -13.783 1.00 92.12 108 ARG A N 1
ATOM 859 C CA . ARG A 1 108 ? 13.972 -7.028 -13.636 1.00 92.12 108 ARG A CA 1
ATOM 860 C C . ARG A 1 108 ? 14.636 -6.999 -15.011 1.00 92.12 108 ARG A C 1
ATOM 862 O O . ARG A 1 108 ? 14.112 -7.572 -15.966 1.00 92.12 108 ARG A O 1
ATOM 869 N N . ARG A 1 109 ? 15.780 -6.327 -15.118 1.00 90.81 109 ARG A N 1
ATOM 870 C CA . ARG A 1 109 ? 16.578 -6.246 -16.346 1.00 90.81 109 ARG A CA 1
ATOM 871 C C . ARG A 1 109 ? 18.018 -6.636 -16.044 1.00 90.81 109 ARG A C 1
ATOM 873 O O . ARG A 1 109 ? 18.633 -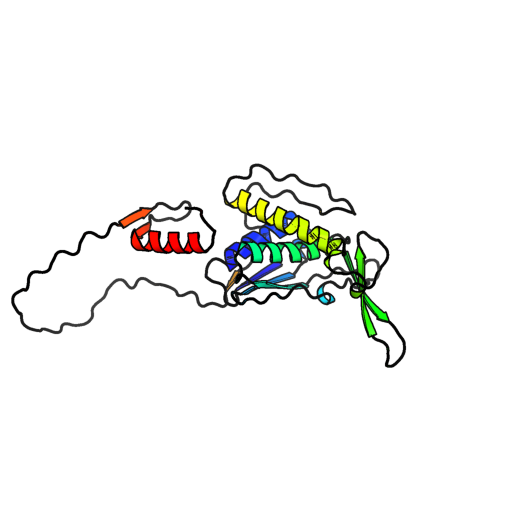6.077 -15.140 1.00 90.81 109 ARG A O 1
ATOM 880 N N . ARG A 1 110 ? 18.567 -7.546 -16.849 1.00 91.44 110 ARG A N 1
ATOM 881 C CA . ARG A 1 110 ? 20.003 -7.838 -16.863 1.00 91.44 110 ARG A CA 1
ATOM 882 C C . ARG A 1 110 ? 20.721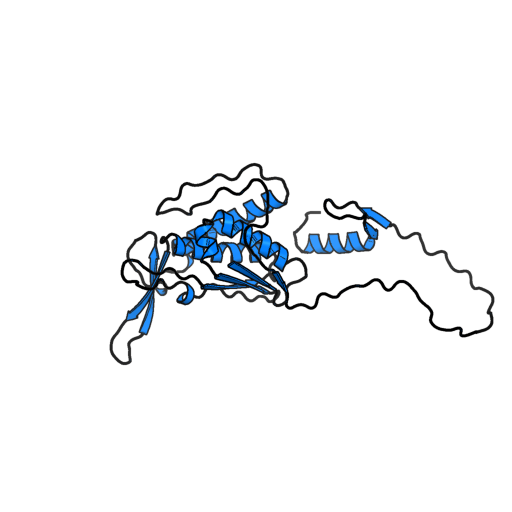 -6.738 -17.643 1.00 91.44 110 ARG A C 1
ATOM 884 O O . ARG A 1 110 ? 20.328 -6.436 -18.766 1.00 91.44 110 ARG A O 1
ATOM 891 N N . VAL A 1 111 ? 21.748 -6.142 -17.050 1.00 89.38 111 VAL A N 1
ATOM 892 C CA . VAL A 1 111 ? 22.585 -5.106 -17.668 1.00 89.38 111 VAL A CA 1
ATOM 893 C C . VAL A 1 111 ? 24.041 -5.551 -17.624 1.00 89.38 111 VAL A C 1
ATOM 895 O O . VAL A 1 111 ? 24.498 -6.047 -16.597 1.00 89.38 111 VAL A O 1
ATOM 898 N N . GLY A 1 112 ? 24.760 -5.360 -18.731 1.00 88.19 112 GLY A N 1
ATOM 899 C CA . GLY A 1 112 ? 26.136 -5.828 -18.915 1.00 88.19 112 GLY A CA 1
ATOM 900 C C . GLY A 1 112 ? 26.220 -7.203 -19.588 1.00 88.19 112 GLY A C 1
ATOM 901 O O . GLY A 1 112 ? 25.202 -7.801 -19.941 1.00 88.19 112 GLY A O 1
ATOM 902 N N . ALA A 1 113 ? 27.445 -7.699 -19.760 1.00 84.38 113 ALA A N 1
ATOM 903 C CA . ALA A 1 113 ? 27.749 -8.966 -20.423 1.00 84.38 113 ALA A CA 1
ATOM 904 C C . ALA A 1 113 ? 28.691 -9.831 -19.567 1.00 84.38 113 ALA A C 1
ATOM 906 O O . ALA A 1 113 ? 29.436 -9.317 -18.733 1.00 84.38 113 ALA A O 1
ATOM 907 N N . GLY A 1 114 ? 28.643 -11.150 -19.770 1.00 83.62 114 GLY A N 1
ATOM 908 C CA . GLY A 1 114 ? 29.523 -12.103 -19.089 1.00 83.62 114 GLY A CA 1
ATOM 909 C C . GLY A 1 114 ? 29.384 -12.084 -17.562 1.00 83.62 114 GLY A C 1
ATOM 910 O O . GLY A 1 114 ? 28.271 -12.038 -17.029 1.00 83.62 114 GLY A O 1
ATOM 911 N N . THR A 1 115 ? 30.527 -12.122 -16.876 1.00 83.19 115 THR A N 1
ATOM 912 C CA . THR A 1 115 ? 30.656 -12.138 -15.408 1.00 83.19 115 THR A CA 1
ATOM 913 C C . THR A 1 115 ? 30.335 -10.794 -14.749 1.00 83.19 115 THR A C 1
ATOM 915 O O . THR A 1 115 ? 29.999 -10.766 -13.571 1.00 83.19 115 THR A O 1
ATOM 918 N N . ALA A 1 116 ? 30.364 -9.688 -15.500 1.00 85.75 116 ALA A N 1
ATOM 919 C CA . ALA A 1 116 ? 30.019 -8.350 -15.010 1.00 85.75 116 ALA A CA 1
ATOM 920 C C . ALA A 1 116 ? 28.513 -8.035 -15.105 1.00 85.75 116 ALA A C 1
ATOM 922 O O . ALA A 1 116 ? 28.075 -6.930 -14.774 1.00 85.75 116 ALA A O 1
ATOM 923 N N . ALA A 1 117 ? 27.701 -8.973 -15.605 1.00 86.38 117 ALA A N 1
ATOM 924 C CA . ALA A 1 117 ? 26.281 -8.736 -15.782 1.00 86.38 117 ALA A CA 1
ATOM 925 C C . ALA A 1 117 ? 25.555 -8.677 -14.431 1.00 86.38 117 ALA A C 1
ATOM 927 O O . ALA A 1 117 ? 25.558 -9.640 -13.667 1.00 86.38 117 ALA A O 1
ATOM 928 N N . ARG A 1 118 ? 24.857 -7.570 -14.179 1.00 90.75 118 ARG A N 1
ATOM 929 C CA . ARG A 1 118 ? 24.069 -7.352 -12.961 1.00 90.75 118 ARG A CA 1
ATOM 930 C C . ARG A 1 118 ? 22.578 -7.316 -13.256 1.00 90.75 118 ARG A C 1
ATOM 932 O O . ARG A 1 118 ? 22.154 -6.910 -14.338 1.00 90.75 118 ARG A O 1
ATOM 939 N N . GLN A 1 119 ? 21.778 -7.727 -12.281 1.00 91.62 119 GLN A N 1
ATOM 940 C CA . GLN A 1 119 ? 20.330 -7.546 -12.316 1.00 91.62 119 GLN A CA 1
ATOM 941 C C . GLN A 1 119 ? 19.989 -6.197 -11.692 1.00 91.62 119 GLN A C 1
ATOM 943 O O . GLN A 1 119 ? 20.462 -5.885 -10.604 1.00 91.62 119 GLN A O 1
ATOM 948 N N . ILE A 1 120 ? 19.174 -5.406 -12.381 1.00 93.56 120 ILE A N 1
ATOM 949 C CA . ILE A 1 120 ? 18.634 -4.150 -11.859 1.00 93.56 120 ILE A CA 1
ATOM 950 C C . ILE A 1 120 ? 17.110 -4.164 -11.928 1.00 93.56 120 ILE A C 1
ATOM 952 O O . ILE A 1 120 ? 16.522 -4.834 -12.785 1.00 93.56 120 ILE A O 1
ATOM 956 N N . HIS A 1 121 ? 16.468 -3.382 -11.065 1.00 94.75 121 HIS A N 1
ATOM 957 C CA . HIS A 1 121 ? 15.038 -3.109 -11.160 1.00 94.75 121 HIS A CA 1
ATOM 958 C C . HIS A 1 121 ? 14.793 -1.853 -11.986 1.00 94.75 121 HIS A C 1
ATOM 960 O O . HIS A 1 121 ? 15.412 -0.808 -11.779 1.00 94.75 121 HIS A O 1
ATOM 966 N N . ILE A 1 122 ? 13.853 -1.955 -12.914 1.00 94.88 122 ILE A N 1
ATOM 967 C CA . ILE A 1 122 ? 13.352 -0.836 -13.707 1.00 94.88 122 ILE A CA 1
ATOM 968 C C . ILE A 1 122 ? 11.864 -0.659 -13.413 1.00 94.88 122 ILE A C 1
ATOM 970 O O . ILE A 1 122 ? 11.150 -1.645 -13.216 1.00 94.88 122 ILE A O 1
ATOM 974 N N . ALA A 1 123 ? 11.396 0.584 -13.406 1.00 94.62 123 ALA A N 1
ATOM 975 C CA . ALA A 1 123 ? 9.991 0.913 -13.229 1.00 94.62 123 ALA A CA 1
ATOM 976 C C . ALA A 1 123 ? 9.480 1.823 -14.344 1.00 94.62 123 ALA A C 1
ATOM 978 O O . ALA A 1 123 ? 10.225 2.591 -14.946 1.00 94.62 123 ALA A O 1
ATOM 979 N N . SER A 1 124 ? 8.187 1.715 -14.618 1.00 92.94 124 SER A N 1
ATOM 980 C CA . SER A 1 124 ? 7.428 2.577 -15.521 1.00 92.94 124 SER A CA 1
ATOM 981 C C . SER A 1 124 ? 6.175 3.026 -14.778 1.00 92.94 124 SER A C 1
ATOM 983 O O . SER A 1 124 ? 5.504 2.205 -14.150 1.00 92.94 124 SER A O 1
ATOM 985 N N . TRP A 1 125 ? 5.891 4.326 -14.837 1.00 93.69 125 TRP A N 1
ATOM 986 C CA . TRP A 1 125 ? 4.740 4.963 -14.201 1.00 93.69 125 TRP A CA 1
ATOM 987 C C . TRP A 1 125 ? 3.749 5.440 -15.260 1.00 93.69 125 TRP A C 1
ATOM 989 O O . TRP A 1 125 ? 4.148 6.108 -16.207 1.00 93.69 125 TRP A O 1
ATOM 999 N N . CYS A 1 126 ? 2.472 5.086 -15.135 1.00 90.75 126 CYS A N 1
ATOM 1000 C CA . CYS A 1 126 ? 1.385 5.456 -16.044 1.00 90.75 126 CYS A CA 1
ATOM 1001 C C . CYS A 1 126 ? 1.736 5.250 -17.531 1.00 90.75 126 CYS A C 1
ATOM 1003 O O . CYS A 1 126 ? 1.443 6.090 -18.376 1.00 90.75 126 CYS A O 1
ATOM 1005 N N . LYS A 1 127 ? 2.372 4.110 -17.849 1.00 84.50 127 LYS A N 1
ATOM 1006 C CA . LYS A 1 127 ? 2.859 3.734 -19.195 1.00 84.50 127 LYS A CA 1
ATOM 1007 C C . LYS A 1 127 ? 3.976 4.627 -19.766 1.00 84.50 127 LYS A C 1
ATOM 1009 O O . LYS A 1 127 ? 4.282 4.508 -20.950 1.00 84.50 127 LYS A O 1
ATOM 1014 N N . ALA A 1 128 ? 4.629 5.447 -18.943 1.00 87.94 128 ALA A N 1
ATOM 1015 C CA . ALA A 1 128 ? 5.838 6.174 -19.322 1.00 87.94 128 ALA A CA 1
ATOM 1016 C C . ALA A 1 128 ? 7.032 5.230 -19.567 1.00 87.94 128 ALA A C 1
ATOM 1018 O O . ALA A 1 128 ? 6.964 4.016 -19.333 1.00 87.94 128 ALA A O 1
ATOM 1019 N N . THR A 1 129 ? 8.149 5.797 -20.018 1.00 89.50 129 THR A N 1
ATOM 1020 C CA . THR A 1 129 ? 9.405 5.078 -20.262 1.00 89.50 129 THR A CA 1
ATOM 1021 C C . THR A 1 129 ? 9.878 4.306 -19.024 1.00 89.50 129 THR A C 1
ATOM 1023 O O . THR A 1 129 ? 9.695 4.739 -17.888 1.00 89.50 129 THR A O 1
ATOM 1026 N N . LEU A 1 130 ? 10.468 3.128 -19.253 1.00 89.94 130 LEU A N 1
ATOM 1027 C CA . LEU A 1 130 ? 11.073 2.313 -18.200 1.00 89.94 130 LEU A CA 1
ATOM 1028 C C . LEU A 1 130 ? 12.428 2.899 -17.785 1.00 89.94 130 LEU A C 1
ATOM 1030 O O . LEU A 1 130 ? 13.356 2.908 -18.595 1.00 89.94 130 LEU A O 1
ATOM 1034 N N . THR A 1 131 ? 12.557 3.272 -16.515 1.00 92.94 131 THR A N 1
ATOM 1035 C CA . THR A 1 131 ? 13.775 3.861 -15.938 1.00 92.94 131 THR A CA 1
ATOM 1036 C C . THR A 1 131 ? 14.281 2.996 -14.778 1.00 92.94 131 THR A C 1
ATOM 1038 O O . THR A 1 131 ? 13.461 2.454 -14.031 1.00 92.94 131 THR A O 1
ATOM 1041 N N . PRO A 1 132 ? 15.604 2.819 -14.599 1.00 94.81 132 PRO A N 1
ATOM 1042 C CA . PRO A 1 132 ? 16.157 2.186 -13.403 1.00 94.81 132 PRO A CA 1
ATOM 1043 C C . PRO A 1 132 ? 15.667 2.867 -12.122 1.00 94.81 132 PRO A C 1
ATOM 1045 O O . PRO A 1 132 ? 15.805 4.078 -11.971 1.00 94.81 132 PRO A O 1
ATOM 1048 N N . ILE A 1 133 ? 15.105 2.089 -11.192 1.00 93.56 133 ILE A N 1
ATOM 1049 C CA . ILE A 1 133 ? 14.497 2.630 -9.963 1.00 93.56 133 ILE A CA 1
ATOM 1050 C C . ILE A 1 133 ? 15.538 3.373 -9.122 1.00 93.56 133 ILE A C 1
ATOM 1052 O O . ILE A 1 133 ? 15.258 4.439 -8.580 1.00 93.56 133 ILE A O 1
ATOM 1056 N N . ASP A 1 134 ? 16.752 2.831 -9.053 1.00 91.81 134 ASP A N 1
ATOM 1057 C CA . ASP A 1 134 ? 17.834 3.378 -8.231 1.00 91.81 134 ASP A CA 1
ATOM 1058 C C . ASP A 1 134 ? 18.478 4.642 -8.819 1.00 91.81 134 ASP A C 1
ATOM 1060 O O . ASP A 1 134 ? 19.277 5.282 -8.147 1.00 91.81 134 ASP A O 1
ATOM 1064 N N . GLN A 1 135 ? 18.117 5.039 -10.045 1.00 92.56 135 GLN A N 1
ATOM 1065 C CA . GLN A 1 135 ? 18.519 6.332 -10.616 1.00 92.56 135 GLN A CA 1
ATOM 1066 C C . GLN A 1 135 ? 17.576 7.475 -10.219 1.00 92.56 135 GLN A C 1
ATOM 1068 O O . GLN A 1 135 ? 17.903 8.639 -10.429 1.00 92.56 135 GLN A O 1
ATOM 1073 N N . ILE A 1 136 ? 16.404 7.156 -9.664 1.00 91.25 136 ILE A N 1
ATOM 1074 C CA . ILE A 1 136 ? 15.430 8.139 -9.194 1.00 91.25 136 ILE A CA 1
ATOM 1075 C C . ILE A 1 136 ? 15.446 8.099 -7.667 1.00 91.25 136 ILE A C 1
ATOM 1077 O O . ILE A 1 136 ? 15.132 7.065 -7.065 1.00 91.25 136 ILE A O 1
ATOM 1081 N N . GLU A 1 137 ? 15.802 9.220 -7.037 1.00 91.62 137 GLU A N 1
ATOM 1082 C CA . GLU A 1 137 ? 15.712 9.365 -5.580 1.00 91.62 137 GLU A CA 1
ATOM 1083 C C . GLU A 1 137 ? 14.294 9.052 -5.104 1.00 91.62 137 GLU A C 1
ATOM 1085 O O . GLU A 1 137 ? 13.325 9.397 -5.779 1.00 91.62 137 GLU A O 1
ATOM 1090 N N . TRP A 1 138 ? 14.169 8.410 -3.941 1.00 91.69 138 TRP A N 1
ATOM 1091 C CA . TRP A 1 138 ? 12.882 7.912 -3.451 1.00 91.69 138 TRP A CA 1
ATOM 1092 C C . TRP A 1 138 ? 11.786 8.992 -3.453 1.00 91.69 138 TRP A C 1
ATOM 1094 O O . TRP A 1 138 ? 10.737 8.794 -4.056 1.00 91.69 138 TRP A O 1
ATOM 1104 N N . HIS A 1 139 ? 12.084 10.182 -2.924 1.00 90.38 139 HIS A N 1
ATOM 1105 C CA . HIS A 1 139 ? 11.141 11.310 -2.838 1.00 90.38 139 HIS A CA 1
ATOM 1106 C C . HIS A 1 139 ? 10.751 11.928 -4.192 1.00 90.38 139 HIS A C 1
ATOM 1108 O O . HIS A 1 139 ? 9.786 12.679 -4.268 1.00 90.38 139 HIS A O 1
ATOM 1114 N N . LYS A 1 140 ? 11.471 11.595 -5.272 1.00 92.88 140 LYS A N 1
ATOM 1115 C CA . LYS A 1 140 ? 11.182 12.045 -6.645 1.00 92.88 140 LYS A CA 1
ATOM 1116 C C . LYS A 1 140 ? 10.395 11.019 -7.456 1.00 92.88 140 LYS A C 1
ATOM 1118 O O . LYS A 1 140 ? 10.020 11.293 -8.596 1.00 92.88 140 LYS A O 1
ATOM 1123 N N . ARG A 1 141 ? 10.167 9.819 -6.920 1.00 94.25 141 ARG A N 1
ATOM 1124 C CA . ARG A 1 141 ? 9.442 8.758 -7.625 1.00 94.25 141 ARG A CA 1
ATOM 1125 C C . ARG A 1 141 ? 7.941 9.068 -7.609 1.00 94.25 141 ARG A C 1
ATOM 1127 O O . ARG A 1 141 ? 7.359 9.150 -6.530 1.00 94.25 141 ARG A O 1
ATOM 1134 N N . PRO A 1 142 ? 7.275 9.172 -8.774 1.00 93.75 142 PRO A N 1
ATOM 1135 C CA . PRO A 1 142 ? 5.860 9.550 -8.830 1.00 93.75 142 PRO A CA 1
ATOM 1136 C C . PRO A 1 142 ? 4.920 8.623 -8.048 1.00 93.75 142 PRO A C 1
ATOM 1138 O O . PRO A 1 142 ? 3.942 9.086 -7.469 1.00 93.75 142 PRO A O 1
ATOM 1141 N N . TRP A 1 143 ? 5.220 7.321 -8.015 1.00 94.31 143 TRP A N 1
ATOM 1142 C CA . TRP A 1 143 ? 4.416 6.339 -7.284 1.00 94.31 143 TRP A CA 1
ATOM 1143 C C . TRP A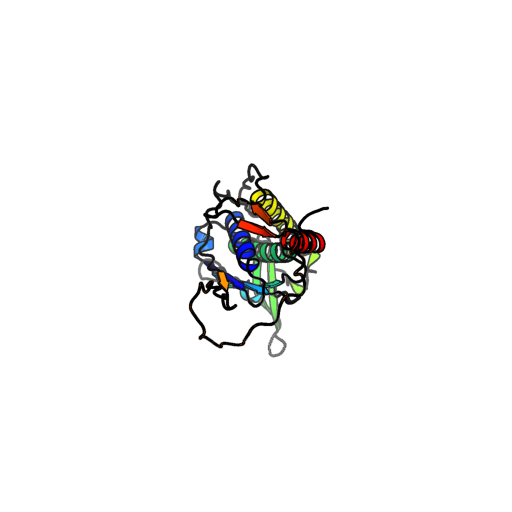 1 143 ? 4.570 6.446 -5.762 1.00 94.31 143 TRP A C 1
ATOM 1145 O O . TRP A 1 143 ? 3.592 6.212 -5.057 1.00 94.31 143 TRP A O 1
ATOM 1155 N N . GLU A 1 144 ? 5.753 6.833 -5.269 1.00 95.88 144 GLU A N 1
ATOM 1156 C CA . GLU A 1 144 ? 6.014 7.074 -3.838 1.00 95.88 144 GLU A CA 1
ATOM 1157 C C . GLU A 1 144 ? 5.321 8.362 -3.389 1.00 95.88 144 GLU A C 1
ATOM 1159 O O . GLU A 1 144 ? 4.623 8.369 -2.384 1.00 95.88 144 GLU A O 1
ATOM 1164 N N . ILE A 1 145 ? 5.431 9.437 -4.184 1.00 94.62 145 ILE A N 1
ATOM 1165 C CA . ILE A 1 145 ? 4.742 10.711 -3.920 1.00 94.62 145 ILE A CA 1
ATOM 1166 C C . ILE A 1 145 ? 3.231 10.482 -3.819 1.00 94.62 145 ILE A C 1
ATOM 1168 O O . ILE A 1 145 ? 2.581 10.971 -2.896 1.00 94.62 145 ILE A O 1
ATOM 1172 N N . GLU A 1 146 ? 2.655 9.724 -4.758 1.00 94.25 146 GLU A N 1
ATOM 1173 C CA . GLU A 1 146 ? 1.239 9.381 -4.689 1.00 94.25 146 GLU A CA 1
ATOM 1174 C C . GLU A 1 146 ? 0.906 8.563 -3.433 1.00 94.25 146 GLU A C 1
ATOM 1176 O O . GLU A 1 146 ? -0.082 8.874 -2.766 1.00 94.25 146 GLU A O 1
ATOM 1181 N N . ALA A 1 147 ? 1.705 7.543 -3.106 1.00 95.62 147 ALA A N 1
ATOM 1182 C CA . ALA A 1 147 ? 1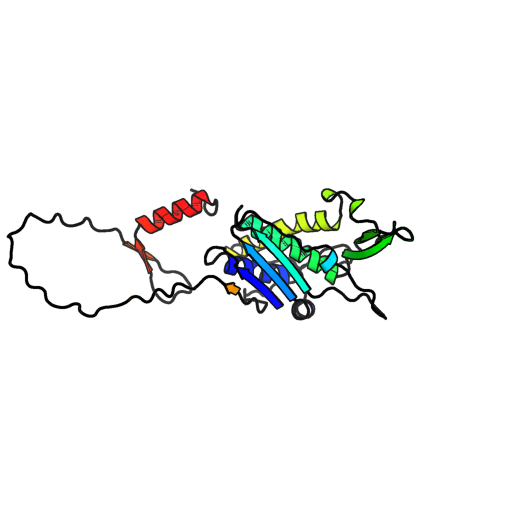.474 6.700 -1.936 1.00 95.62 147 ALA A CA 1
ATOM 1183 C C . ALA A 1 147 ? 1.525 7.508 -0.629 1.00 95.62 147 ALA A C 1
ATOM 1185 O O . ALA A 1 147 ? 0.594 7.422 0.170 1.00 95.62 147 ALA A O 1
ATOM 1186 N N . CYS A 1 148 ? 2.526 8.378 -0.466 1.00 95.44 148 CYS A N 1
ATOM 1187 C CA . CYS A 1 148 ? 2.638 9.289 0.674 1.00 95.44 148 CYS A CA 1
ATOM 1188 C C . CYS A 1 148 ? 1.448 10.242 0.795 1.00 95.44 148 CYS A C 1
ATOM 1190 O O . CYS A 1 148 ? 0.952 10.465 1.894 1.00 95.44 148 CYS A O 1
ATOM 1192 N N . ASN A 1 149 ? 0.956 10.789 -0.317 1.00 93.06 149 ASN A N 1
ATOM 1193 C CA . ASN A 1 149 ? -0.196 11.687 -0.272 1.00 93.06 149 ASN A CA 1
ATOM 1194 C C . ASN A 1 149 ? -1.476 10.944 0.136 1.00 93.06 149 ASN A C 1
ATOM 1196 O O . ASN A 1 149 ? -2.274 11.450 0.925 1.00 93.06 149 ASN A O 1
ATOM 1200 N N . TRP A 1 150 ? -1.691 9.741 -0.400 1.00 94.56 150 TRP A N 1
ATOM 1201 C CA . TRP A 1 150 ? -2.921 8.991 -0.158 1.00 94.56 150 TRP A CA 1
ATOM 1202 C C . TRP A 1 150 ? -2.947 8.242 1.170 1.00 94.56 150 TRP A C 1
ATOM 1204 O O . TRP A 1 150 ? -4.044 8.037 1.692 1.00 94.56 150 TRP A O 1
ATOM 1214 N N . GLN A 1 151 ? -1.798 7.857 1.739 1.00 96.06 151 GLN A N 1
ATOM 1215 C CA . GLN A 1 151 ? -1.770 7.114 3.003 1.00 96.06 151 GLN A CA 1
ATOM 1216 C C . GLN A 1 151 ? -2.475 7.900 4.116 1.00 96.06 151 GLN A C 1
ATOM 1218 O O . GLN A 1 151 ? -3.374 7.373 4.766 1.00 96.06 151 GLN A O 1
ATOM 1223 N N . THR A 1 152 ? -2.151 9.188 4.262 1.00 94.38 152 THR A N 1
ATOM 1224 C CA . THR A 1 152 ? -2.714 10.048 5.307 1.00 94.38 152 THR A CA 1
ATOM 1225 C C . THR A 1 152 ? -4.200 10.283 5.065 1.00 94.38 152 THR A C 1
ATOM 1227 O O . THR A 1 152 ? -4.998 10.149 5.987 1.00 94.38 152 THR A O 1
ATOM 1230 N N . VAL A 1 153 ? -4.599 10.521 3.809 1.00 92.88 153 VAL A N 1
ATOM 1231 C CA . VAL A 1 153 ? -6.013 10.701 3.445 1.00 92.88 153 VAL A CA 1
ATOM 1232 C C . VAL A 1 153 ? -6.843 9.465 3.796 1.00 92.88 153 VAL A C 1
ATOM 1234 O O . VAL A 1 153 ? -7.927 9.598 4.358 1.00 92.88 153 VAL A O 1
ATOM 1237 N N . LEU A 1 154 ? -6.355 8.260 3.489 1.00 93.81 154 LEU A N 1
ATOM 1238 C CA . LEU A 1 154 ? -7.076 7.017 3.779 1.00 93.81 154 LEU A CA 1
ATOM 1239 C C . LEU A 1 154 ? -7.169 6.739 5.282 1.00 93.81 154 LEU A C 1
ATOM 1241 O O . LEU A 1 154 ? -8.213 6.274 5.742 1.00 93.81 154 LEU A O 1
ATOM 1245 N N . VAL A 1 155 ? -6.106 7.032 6.034 1.00 95.19 155 VAL A N 1
ATOM 1246 C CA . VAL A 1 155 ? -6.086 6.908 7.497 1.00 95.19 155 VAL A CA 1
ATOM 1247 C C . VAL A 1 155 ? -7.073 7.874 8.139 1.00 95.19 155 VAL A C 1
ATOM 1249 O O . VAL A 1 155 ? -7.915 7.450 8.929 1.00 95.19 155 VAL A O 1
ATOM 1252 N N . ASP A 1 156 ? -7.042 9.148 7.760 1.00 91.75 156 ASP A N 1
ATOM 1253 C CA . ASP A 1 156 ? -7.952 10.153 8.308 1.00 91.75 156 ASP A CA 1
ATOM 1254 C C . ASP A 1 156 ? -9.412 9.839 7.937 1.00 91.75 156 ASP A C 1
ATOM 1256 O O . ASP A 1 156 ? -10.300 9.905 8.790 1.00 91.75 156 ASP A O 1
ATOM 1260 N N . GLU A 1 157 ? -9.671 9.411 6.693 1.00 89.81 157 GLU A N 1
ATOM 1261 C CA . GLU A 1 157 ? -10.999 8.968 6.243 1.00 89.81 157 GLU A CA 1
ATOM 1262 C C . GLU A 1 157 ? -11.500 7.784 7.091 1.00 89.81 157 GLU A C 1
ATOM 1264 O O . GLU A 1 157 ? -12.649 7.791 7.541 1.00 89.81 157 GLU A O 1
ATOM 1269 N N . PHE A 1 158 ? -10.638 6.799 7.372 1.00 90.25 158 PHE A N 1
ATOM 1270 C CA . PHE A 1 158 ? -10.975 5.660 8.225 1.00 90.25 158 PHE A CA 1
ATOM 1271 C C . PHE A 1 158 ? -11.316 6.089 9.654 1.00 90.25 158 PHE A C 1
ATOM 1273 O O . PHE A 1 158 ? -12.360 5.693 10.171 1.00 90.25 158 PHE A O 1
ATOM 1280 N N . LEU A 1 159 ? -10.476 6.911 10.287 1.00 89.88 159 LEU A N 1
ATOM 1281 C CA . LEU A 1 159 ? -10.666 7.350 11.674 1.00 89.88 159 LEU A CA 1
ATOM 1282 C C . LEU A 1 159 ? -11.923 8.220 11.836 1.00 89.88 159 LEU A C 1
ATOM 1284 O O . LEU A 1 159 ? -12.687 8.056 12.794 1.00 89.88 159 LEU A O 1
ATOM 1288 N N . LEU A 1 160 ? -12.206 9.101 10.872 1.00 85.25 160 LEU A N 1
ATOM 1289 C CA . LEU A 1 160 ? -13.452 9.875 10.838 1.00 85.25 160 LEU A CA 1
ATOM 1290 C C . LEU A 1 160 ? -14.682 8.970 10.709 1.00 85.25 160 LEU A C 1
ATOM 1292 O O . LEU A 1 160 ? -15.724 9.232 11.312 1.00 85.25 160 LEU A O 1
ATOM 1296 N N . ARG A 1 161 ? -14.572 7.884 9.938 1.00 81.06 161 ARG A N 1
ATOM 1297 C CA . ARG A 1 161 ? -15.660 6.918 9.760 1.00 81.06 161 ARG A CA 1
ATOM 1298 C C . ARG A 1 161 ? -15.854 6.041 10.995 1.00 81.06 161 ARG A C 1
ATOM 1300 O O . ARG A 1 161 ? -16.989 5.855 11.421 1.00 81.06 161 ARG A O 1
ATOM 1307 N N . ALA A 1 162 ? -14.765 5.567 11.596 1.00 82.19 162 ALA A N 1
ATOM 1308 C CA . ALA A 1 162 ? -14.776 4.770 12.820 1.00 82.19 162 ALA A CA 1
ATOM 1309 C C . ALA A 1 162 ? -15.324 5.554 14.025 1.00 82.19 162 ALA A C 1
ATOM 1311 O O . ALA A 1 162 ? -15.985 4.978 14.882 1.00 82.19 162 ALA A O 1
ATOM 1312 N N . SER A 1 163 ? -15.118 6.874 14.062 1.00 78.62 163 SER A N 1
ATOM 1313 C CA . SER A 1 163 ? -15.675 7.763 15.094 1.00 78.62 163 SER A CA 1
ATOM 1314 C C . SER A 1 163 ? -17.132 8.184 14.852 1.00 78.62 163 SER A C 1
ATOM 1316 O O . SER A 1 163 ? -17.669 8.985 15.614 1.00 78.62 163 SER A O 1
ATOM 1318 N N . GLY A 1 164 ? -17.782 7.682 13.794 1.00 70.88 164 GLY A N 1
ATOM 1319 C CA . GLY A 1 164 ? -19.167 8.022 13.450 1.00 70.88 164 GLY A CA 1
ATOM 1320 C C . GLY A 1 164 ? -19.355 9.434 12.881 1.00 70.88 164 GLY A C 1
ATOM 1321 O O . GLY A 1 164 ? -20.488 9.874 12.702 1.00 70.88 164 GLY A O 1
ATOM 1322 N N . LYS A 1 165 ? -18.264 10.150 12.576 1.00 62.53 165 LYS A N 1
ATOM 1323 C CA . LYS A 1 165 ? -18.277 11.558 12.144 1.00 62.53 165 LYS A CA 1
ATOM 1324 C C . LYS A 1 165 ? -18.285 11.750 10.620 1.00 62.53 165 LYS A C 1
ATOM 1326 O O . LYS A 1 165 ? -18.433 12.878 10.157 1.00 62.53 165 LYS A O 1
ATOM 1331 N N . ALA A 1 166 ? -18.138 10.690 9.820 1.00 61.34 166 ALA A N 1
ATOM 1332 C CA . ALA A 1 166 ? -18.082 10.787 8.355 1.00 61.34 166 ALA A CA 1
ATOM 1333 C C . ALA A 1 166 ? -19.415 10.435 7.667 1.00 61.34 166 ALA A C 1
ATOM 1335 O O . ALA A 1 166 ? -19.954 9.346 7.858 1.00 61.34 166 ALA A O 1
ATOM 1336 N N . SER A 1 167 ? -19.904 11.327 6.794 1.00 53.81 167 SER A N 1
ATOM 1337 C CA . SER A 1 167 ? -21.230 11.215 6.166 1.00 53.81 167 SER A CA 1
ATOM 1338 C C . SER A 1 167 ? -21.245 10.740 4.709 1.00 53.81 167 SER A C 1
ATOM 1340 O O . SER A 1 167 ? -22.275 10.239 4.265 1.00 53.81 167 SER A O 1
ATOM 1342 N N . THR A 1 168 ? -20.173 10.827 3.915 1.00 58.00 168 THR A N 1
ATOM 1343 C CA . THR A 1 168 ? -20.127 10.170 2.588 1.00 58.00 168 THR A CA 1
ATOM 1344 C C . THR A 1 168 ? -18.750 10.257 1.947 1.00 58.00 168 THR A C 1
ATOM 1346 O O . THR A 1 168 ? -18.102 11.297 1.965 1.00 58.00 168 THR A O 1
ATOM 1349 N N . VAL A 1 169 ? -18.326 9.171 1.306 1.00 65.06 169 VAL A N 1
ATOM 1350 C CA . VAL A 1 169 ? -17.041 9.089 0.610 1.00 65.06 169 VAL A CA 1
ATOM 1351 C C . VAL A 1 169 ? -17.240 9.384 -0.876 1.00 65.06 169 VAL A C 1
ATOM 1353 O O . VAL A 1 169 ? -18.034 8.711 -1.543 1.00 65.06 169 VAL A O 1
ATOM 1356 N N . LYS A 1 170 ? -16.518 10.373 -1.419 1.00 62.66 170 LYS A N 1
ATOM 1357 C CA . LYS A 1 170 ? -16.561 10.677 -2.857 1.00 62.66 170 LYS A CA 1
ATOM 1358 C C . LYS A 1 170 ? -15.829 9.590 -3.650 1.00 62.66 170 LYS A C 1
ATOM 1360 O O . LYS A 1 170 ? -14.673 9.268 -3.385 1.00 62.66 170 LYS A O 1
ATOM 1365 N N . VAL A 1 171 ? -16.526 9.036 -4.639 1.00 67.81 171 VAL A N 1
ATOM 1366 C CA . VAL A 1 171 ? -15.984 8.050 -5.583 1.00 67.81 171 VAL A CA 1
ATOM 1367 C C . VAL A 1 171 ? -15.242 8.799 -6.678 1.00 67.81 171 VAL A C 1
ATOM 1369 O O . VAL A 1 171 ? -15.823 9.671 -7.327 1.00 67.81 171 VAL A O 1
ATOM 1372 N N . GLN A 1 172 ? -13.979 8.447 -6.899 1.00 72.62 172 GLN A N 1
ATOM 1373 C CA . GLN A 1 172 ? -13.217 8.966 -8.031 1.00 72.62 172 GLN A CA 1
ATOM 1374 C C . GLN A 1 172 ? -13.360 8.003 -9.205 1.00 72.62 172 GLN A C 1
ATOM 1376 O O . GLN A 1 172 ? -13.272 6.786 -9.036 1.00 72.62 172 GLN A O 1
ATOM 1381 N N . ARG A 1 173 ? -13.596 8.533 -10.409 1.00 65.81 173 ARG A N 1
ATOM 1382 C CA . ARG A 1 173 ? -13.562 7.700 -11.615 1.00 65.81 173 ARG A CA 1
ATOM 1383 C C . ARG A 1 173 ? -12.124 7.262 -11.857 1.00 65.81 173 ARG A C 1
ATOM 1385 O O . ARG A 1 173 ? -11.217 8.086 -11.793 1.00 65.81 173 ARG A O 1
ATOM 1392 N N . HIS A 1 174 ? -11.942 5.982 -12.162 1.00 65.56 174 HIS A N 1
ATOM 1393 C CA . HIS A 1 174 ? -10.648 5.457 -12.570 1.00 65.56 174 HIS A CA 1
ATOM 1394 C C . HIS A 1 174 ? -10.153 6.211 -13.812 1.00 65.56 174 HIS A C 1
ATOM 1396 O O . HIS A 1 174 ? -10.820 6.214 -14.849 1.00 65.56 174 HIS A O 1
ATOM 1402 N N . GLN A 1 175 ? -8.985 6.837 -13.697 1.00 68.94 175 GLN A N 1
ATOM 1403 C CA . GLN A 1 175 ? -8.248 7.441 -14.803 1.00 68.94 175 GLN A CA 1
ATOM 1404 C C . GLN A 1 175 ? -6.858 6.813 -14.837 1.00 68.94 175 GLN A C 1
ATOM 1406 O O . GLN A 1 175 ? -6.330 6.411 -13.803 1.00 68.94 175 GLN A O 1
ATOM 1411 N N . SER A 1 176 ? -6.263 6.696 -16.023 1.00 69.06 176 SER A N 1
ATOM 1412 C CA . SER A 1 176 ? -4.964 6.030 -16.187 1.00 69.06 176 SER A CA 1
ATOM 1413 C C . SER A 1 176 ? -3.840 6.659 -15.360 1.00 69.06 176 SER A C 1
ATOM 1415 O O . SER A 1 176 ? -2.854 5.994 -15.064 1.00 69.06 176 SER A O 1
ATOM 1417 N N . ASP A 1 177 ? -3.983 7.930 -15.001 1.00 75.81 177 ASP A N 1
ATOM 1418 C CA . ASP A 1 177 ? -3.022 8.748 -14.274 1.00 75.81 177 ASP A CA 1
ATOM 1419 C C . ASP A 1 177 ? -3.376 8.952 -12.793 1.00 75.81 177 ASP A C 1
ATOM 1421 O O . ASP A 1 177 ? -2.543 9.490 -12.068 1.00 75.81 177 ASP A O 1
ATOM 1425 N N . ARG A 1 178 ? -4.537 8.486 -12.305 1.00 78.31 178 ARG A N 1
ATOM 1426 C CA . ARG A 1 178 ? -5.013 8.750 -10.932 1.00 78.31 178 ARG A CA 1
ATOM 1427 C C . ARG A 1 178 ? -5.411 7.492 -10.172 1.00 78.31 178 ARG A C 1
ATOM 1429 O O . ARG A 1 178 ? -5.853 6.502 -10.755 1.00 78.31 178 ARG A O 1
ATOM 1436 N N . LEU A 1 179 ? -5.294 7.557 -8.847 1.00 83.06 179 LEU A N 1
ATOM 1437 C CA . LEU A 1 179 ? -5.759 6.500 -7.958 1.00 83.06 179 LEU A CA 1
ATOM 1438 C C . LEU A 1 179 ? -7.288 6.382 -8.021 1.00 83.06 179 LEU A C 1
ATOM 1440 O O . LEU A 1 179 ? -8.011 7.355 -7.818 1.00 83.06 179 LEU A O 1
ATOM 1444 N N . ALA A 1 180 ? -7.785 5.180 -8.308 1.00 80.12 180 ALA A N 1
ATOM 1445 C CA . ALA A 1 180 ? -9.215 4.912 -8.288 1.00 80.12 180 ALA A CA 1
ATOM 1446 C C . ALA A 1 180 ? -9.670 4.600 -6.864 1.00 80.12 180 ALA A C 1
ATOM 1448 O O . ALA A 1 180 ? -9.131 3.706 -6.215 1.00 80.12 180 ALA A O 1
ATOM 1449 N N . LEU A 1 181 ? -10.691 5.325 -6.413 1.00 85.88 181 LEU A N 1
ATOM 1450 C CA . LEU A 1 181 ? -11.275 5.162 -5.091 1.00 85.88 181 LEU A CA 1
ATOM 1451 C C . LEU A 1 181 ? -12.715 4.675 -5.202 1.00 85.88 181 LEU A C 1
ATOM 1453 O O . LEU A 1 181 ? -13.579 5.390 -5.717 1.00 85.88 181 LEU A O 1
ATOM 1457 N N . TYR A 1 182 ? -12.978 3.476 -4.694 1.00 79.50 182 TYR A N 1
ATOM 1458 C CA . TYR A 1 182 ? -14.254 2.781 -4.827 1.00 79.50 182 TYR A CA 1
ATOM 1459 C C . TYR A 1 182 ? -15.267 3.187 -3.755 1.00 79.50 182 TYR A C 1
ATOM 1461 O O . TYR A 1 182 ? -14.925 3.615 -2.649 1.00 79.50 182 TYR A O 1
ATOM 1469 N N . ARG A 1 183 ? -16.554 3.052 -4.096 1.00 75.56 183 ARG A N 1
ATOM 1470 C CA . ARG A 1 183 ? -17.655 3.295 -3.161 1.00 75.56 183 ARG A CA 1
ATOM 1471 C C . ARG A 1 183 ? -17.643 2.226 -2.076 1.00 75.56 183 ARG A C 1
ATOM 1473 O O . ARG A 1 183 ? -17.754 1.044 -2.386 1.00 75.56 183 ARG A O 1
ATOM 1480 N N . LEU A 1 184 ? -17.610 2.657 -0.821 1.00 73.00 184 LEU A N 1
ATOM 1481 C CA . LEU A 1 184 ? -17.815 1.750 0.298 1.00 73.00 184 LEU A CA 1
ATOM 1482 C C . LEU A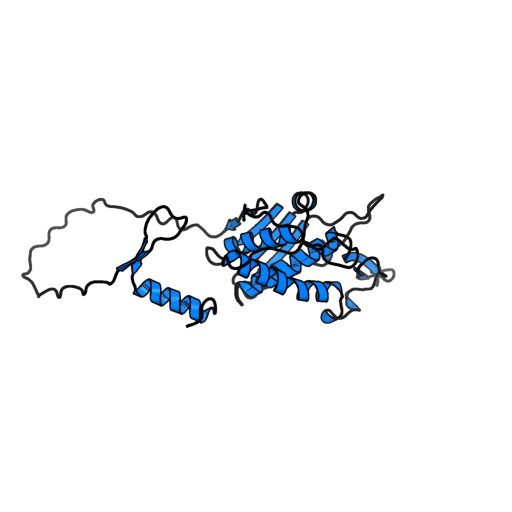 1 184 ? -19.302 1.416 0.475 1.00 73.00 184 LEU A C 1
ATOM 1484 O O . LEU A 1 184 ? -20.153 2.296 0.280 1.00 73.00 184 LEU A O 1
ATOM 1488 N N . PRO A 1 185 ? -19.635 0.189 0.912 1.00 63.38 185 PRO A N 1
ATOM 1489 C CA . PRO A 1 185 ? -20.959 -0.099 1.441 1.00 63.38 185 PRO A CA 1
ATOM 1490 C C . PRO A 1 185 ? -21.274 0.836 2.623 1.00 63.38 185 PRO A C 1
ATOM 1492 O O . PRO A 1 185 ? -20.383 1.274 3.363 1.00 63.38 185 PRO A O 1
ATOM 1495 N N . LYS A 1 186 ? -22.559 1.165 2.812 1.00 58.00 186 LYS A N 1
ATOM 1496 C CA . LYS A 1 186 ? -23.015 2.006 3.937 1.00 58.00 186 LYS A CA 1
ATOM 1497 C C . LYS A 1 186 ? -22.744 1.350 5.297 1.00 58.00 186 LYS A C 1
ATOM 1499 O O . LYS A 1 186 ? -22.557 2.056 6.277 1.00 58.00 186 LYS A O 1
ATOM 1504 N N . THR A 1 187 ? -22.662 0.026 5.340 1.00 52.19 187 THR A N 1
ATOM 1505 C CA . THR A 1 187 ? -22.329 -0.770 6.521 1.00 52.19 187 THR A CA 1
ATOM 1506 C C . THR A 1 187 ? -20.859 -1.189 6.488 1.00 52.19 187 THR A C 1
ATOM 1508 O O . THR A 1 187 ? -20.374 -1.651 5.455 1.00 52.19 187 THR A O 1
ATOM 1511 N N . MET A 1 188 ? -20.149 -1.081 7.618 1.00 45.56 188 MET A N 1
ATOM 1512 C CA . MET A 1 188 ? -18.894 -1.815 7.853 1.00 45.56 188 MET A CA 1
ATOM 1513 C C . MET A 1 188 ? -19.219 -3.300 8.041 1.00 45.56 188 MET A C 1
ATOM 1515 O O . MET A 1 188 ? -19.047 -3.875 9.107 1.00 45.56 188 MET A O 1
ATOM 1519 N N . THR A 1 189 ? -19.752 -3.941 7.009 1.00 38.72 189 THR A N 1
ATOM 1520 C CA . THR A 1 189 ? -19.612 -5.390 6.917 1.00 38.72 189 THR A CA 1
ATOM 1521 C C . THR A 1 189 ? -18.125 -5.664 6.716 1.00 38.72 189 THR A C 1
ATOM 1523 O O . THR A 1 189 ? -17.539 -5.022 5.842 1.00 38.72 189 THR A O 1
ATOM 1526 N N . PRO A 1 190 ? -17.494 -6.555 7.498 1.00 37.91 190 PRO A N 1
ATOM 1527 C CA . PRO A 1 190 ? -16.088 -6.881 7.306 1.00 37.91 190 PRO A CA 1
ATOM 1528 C C . PRO A 1 190 ? -15.917 -7.431 5.885 1.00 37.91 190 PRO A C 1
ATOM 1530 O O . PRO A 1 190 ? -16.362 -8.535 5.579 1.00 37.91 190 PRO A O 1
ATOM 1533 N N . ALA A 1 191 ? -15.343 -6.636 4.983 1.00 36.88 191 ALA A N 1
ATOM 1534 C CA . ALA A 1 191 ? -15.238 -6.977 3.569 1.00 36.88 191 ALA A CA 1
ATOM 1535 C C . ALA A 1 191 ? -13.791 -7.310 3.190 1.00 36.88 191 ALA A C 1
ATOM 1537 O O . ALA A 1 191 ? -13.081 -6.593 2.500 1.00 36.88 191 ALA A O 1
ATOM 1538 N N . ALA A 1 192 ? -13.387 -8.481 3.659 1.00 41.12 192 ALA A N 1
ATOM 1539 C CA . ALA A 1 192 ? -12.592 -9.530 3.026 1.00 41.12 192 ALA A CA 1
ATOM 1540 C C . ALA A 1 192 ? -12.510 -10.628 4.100 1.00 41.12 192 ALA A C 1
ATOM 1542 O O . ALA A 1 192 ? -12.641 -10.322 5.283 1.00 41.12 192 ALA A O 1
ATOM 1543 N N . LYS A 1 193 ? -12.303 -11.902 3.746 1.00 44.81 193 LYS A N 1
ATOM 1544 C CA . LYS A 1 193 ? -11.895 -12.908 4.743 1.00 44.81 193 LYS A CA 1
ATOM 1545 C C . LYS A 1 193 ? -10.506 -12.514 5.256 1.00 44.81 193 LYS A C 1
ATOM 1547 O O . LYS A 1 193 ? -9.509 -12.982 4.717 1.00 44.81 193 LYS A O 1
ATOM 1552 N N . VAL A 1 194 ? -10.463 -11.565 6.186 1.00 48.41 194 VAL A N 1
ATOM 1553 C CA . VAL A 1 194 ? -9.282 -11.208 6.951 1.00 48.41 194 VAL A CA 1
ATOM 1554 C C . VAL A 1 194 ? -9.363 -12.048 8.195 1.00 48.41 194 VAL A C 1
ATOM 1556 O O . VAL A 1 194 ? -10.129 -11.753 9.107 1.00 48.41 194 VAL A O 1
ATOM 1559 N N . THR A 1 195 ? -8.658 -13.169 8.168 1.00 50.53 195 THR A N 1
ATOM 1560 C CA . THR A 1 195 ? -8.534 -14.014 9.345 1.00 50.53 195 THR A CA 1
ATOM 1561 C C . THR A 1 195 ? -7.434 -13.388 10.194 1.00 50.53 195 THR A C 1
ATOM 1563 O O . THR A 1 195 ? -6.284 -13.402 9.747 1.00 50.53 195 THR A O 1
ATOM 1566 N N . PRO A 1 196 ? -7.739 -12.801 11.367 1.00 49.75 196 PRO A N 1
ATOM 1567 C CA . PRO A 1 196 ? -6.690 -12.483 12.318 1.00 49.75 196 PRO A CA 1
ATOM 1568 C C . PRO A 1 196 ? -6.060 -13.810 12.733 1.00 49.75 196 PRO A C 1
ATOM 1570 O O . PRO A 1 196 ? -6.728 -14.684 13.288 1.00 49.75 196 PRO A O 1
ATOM 1573 N N . VAL A 1 197 ? -4.788 -13.994 12.407 1.00 55.25 197 VAL A N 1
ATOM 1574 C CA . VAL A 1 197 ? -4.025 -15.150 12.867 1.00 55.25 197 VAL A CA 1
ATOM 1575 C C . VAL A 1 197 ? -3.179 -14.652 14.028 1.00 55.25 197 VAL A C 1
ATOM 1577 O O . VAL A 1 197 ? -2.121 -14.056 13.834 1.00 55.25 197 VAL A O 1
ATOM 1580 N N . SER A 1 198 ? -3.694 -14.830 15.245 1.00 49.44 198 SER A N 1
ATOM 1581 C CA . SER A 1 198 ? -2.918 -14.589 16.460 1.00 49.44 198 SER A CA 1
ATOM 1582 C C . SER A 1 198 ? -2.085 -15.826 16.766 1.00 49.44 198 SER A C 1
ATOM 1584 O O . SER A 1 198 ? -2.636 -16.910 16.950 1.00 49.44 198 SER A O 1
ATOM 1586 N N . THR A 1 199 ? -0.766 -15.668 16.844 1.00 44.88 199 THR A N 1
ATOM 1587 C CA . THR A 1 199 ? 0.135 -16.678 17.422 1.00 44.88 199 THR A CA 1
ATOM 1588 C C . THR A 1 199 ? 0.290 -16.519 18.935 1.00 44.88 199 THR A C 1
ATOM 1590 O O . THR A 1 199 ? 0.956 -17.332 19.570 1.00 44.88 199 THR A O 1
ATOM 1593 N N . VAL A 1 200 ? -0.332 -15.498 19.533 1.00 42.47 200 VAL A N 1
ATOM 1594 C CA . VAL A 1 200 ? -0.312 -15.274 20.981 1.00 42.47 200 VAL A CA 1
ATOM 1595 C C . VAL A 1 200 ? -1.378 -16.167 21.627 1.00 42.47 200 VAL A C 1
ATOM 1597 O O . VAL A 1 200 ? -2.542 -16.093 21.208 1.00 42.47 200 VAL A O 1
ATOM 1600 N N . PRO A 1 201 ? -1.038 -16.995 22.637 1.00 36.06 201 PRO A N 1
ATOM 1601 C CA . PRO A 1 201 ? -2.028 -17.768 23.373 1.00 36.06 201 PRO A CA 1
ATOM 1602 C C . PRO A 1 201 ? -3.114 -16.835 23.908 1.00 36.06 201 PRO A C 1
ATOM 1604 O O . PRO A 1 201 ? -2.830 -15.902 24.661 1.00 36.06 201 PRO A O 1
ATOM 1607 N N . ARG A 1 202 ? -4.375 -17.080 23.534 1.00 38.25 202 ARG A N 1
ATOM 1608 C CA . ARG A 1 202 ? -5.500 -16.502 24.271 1.00 38.25 202 ARG A CA 1
ATOM 1609 C C . ARG A 1 202 ? -5.403 -17.040 25.693 1.00 38.25 202 ARG A C 1
ATOM 1611 O O . ARG A 1 202 ? -5.633 -18.226 25.912 1.00 38.25 202 ARG A O 1
ATOM 1618 N N . LEU A 1 203 ? -5.073 -16.179 26.652 1.00 33.41 203 LEU A N 1
ATOM 1619 C CA . LEU A 1 203 ? -5.361 -16.452 28.053 1.00 33.41 203 LEU A CA 1
ATOM 1620 C C . LEU A 1 203 ? -6.885 -16.561 28.167 1.00 33.41 203 LEU A C 1
ATOM 1622 O O . LEU A 1 203 ? -7.594 -15.557 28.222 1.00 33.41 203 LEU A O 1
ATOM 1626 N N . ASN A 1 204 ? -7.391 -17.792 28.114 1.00 31.78 204 ASN A N 1
ATOM 1627 C CA . ASN A 1 204 ? -8.757 -18.101 28.498 1.00 31.78 204 ASN A CA 1
ATOM 1628 C C . ASN A 1 204 ? -8.863 -17.810 29.993 1.00 31.78 204 ASN A C 1
ATOM 1630 O O . ASN A 1 204 ? -8.508 -18.642 30.820 1.00 31.78 204 ASN A O 1
ATOM 1634 N N . TYR A 1 205 ? -9.316 -16.611 30.340 1.00 31.73 205 TYR A N 1
ATOM 1635 C CA . TYR A 1 205 ? -9.719 -16.320 31.704 1.00 31.73 205 TYR A CA 1
ATOM 1636 C C . TYR A 1 205 ? -11.095 -16.960 31.917 1.00 31.73 205 TYR A C 1
ATOM 1638 O O . TYR A 1 205 ? -12.131 -16.378 31.597 1.00 31.73 205 TYR A O 1
ATOM 1646 N N . THR A 1 206 ? -11.106 -18.206 32.382 1.00 29.92 206 THR A N 1
ATOM 1647 C CA . THR A 1 206 ? -12.278 -18.805 33.027 1.00 29.92 206 THR A CA 1
ATOM 1648 C C . THR A 1 206 ? -12.358 -18.255 34.449 1.00 29.92 206 THR A C 1
ATOM 1650 O O . THR A 1 206 ? -11.401 -18.434 35.200 1.00 29.92 206 THR A O 1
ATOM 1653 N N . PRO A 1 207 ? -13.453 -17.590 34.854 1.00 35.50 207 PRO A N 1
ATOM 1654 C CA . PRO A 1 207 ? -13.667 -17.296 36.259 1.00 35.50 207 PRO A CA 1
ATOM 1655 C C . PRO A 1 207 ? -14.021 -18.615 36.956 1.00 35.50 207 PRO A C 1
ATOM 1657 O O . PRO A 1 207 ? -15.114 -19.148 36.771 1.00 35.50 207 PRO A O 1
ATOM 1660 N N . GLU A 1 208 ? -13.079 -19.176 37.712 1.00 30.25 208 GLU A N 1
ATOM 1661 C CA . GLU A 1 208 ? -13.353 -20.289 38.621 1.00 30.25 208 GLU A CA 1
ATOM 1662 C C . GLU A 1 208 ? -14.231 -19.784 39.772 1.00 30.25 208 GLU A C 1
ATOM 1664 O O . GLU A 1 208 ? -13.757 -19.211 40.750 1.00 30.25 208 GLU A O 1
ATOM 1669 N N . SER A 1 209 ? -15.542 -19.989 39.648 1.00 38.22 209 SER A N 1
ATOM 1670 C CA . SER A 1 209 ? -16.444 -19.967 40.792 1.00 38.22 209 SER A CA 1
ATOM 1671 C C . SER A 1 209 ? -16.300 -21.277 41.569 1.00 38.22 209 SER A C 1
ATOM 1673 O O . SER A 1 209 ? -16.652 -22.339 41.060 1.00 38.22 209 SER A O 1
ATOM 1675 N N . GLU A 1 210 ? -15.810 -21.148 42.800 1.00 40.03 210 GLU A N 1
ATOM 1676 C CA . GLU A 1 210 ? -16.128 -21.954 43.982 1.00 40.03 210 GLU A CA 1
ATOM 1677 C C . GLU A 1 210 ? -16.194 -23.485 43.832 1.00 40.03 210 GLU A C 1
ATOM 1679 O O . GLU A 1 210 ? -17.190 -24.041 43.368 1.00 40.03 210 GLU A O 1
ATOM 1684 N N . ARG A 1 211 ? -15.232 -24.184 44.459 1.00 33.53 211 ARG A N 1
ATOM 1685 C CA . ARG A 1 211 ? -15.536 -25.180 45.512 1.00 33.53 211 ARG A CA 1
ATOM 1686 C C . ARG A 1 211 ? -14.287 -25.694 46.248 1.00 33.53 211 ARG A C 1
ATOM 1688 O O . ARG A 1 211 ? -13.486 -26.437 45.702 1.00 33.53 211 ARG A O 1
ATOM 1695 N N . LYS A 1 212 ? -14.274 -25.369 47.548 1.00 31.08 212 LYS A N 1
ATOM 1696 C CA . LYS A 1 212 ? -13.820 -26.151 48.718 1.00 31.08 212 LYS A CA 1
ATOM 1697 C C . LYS A 1 212 ? -12.374 -26.676 48.744 1.00 31.08 212 LYS A C 1
ATOM 1699 O O . LYS A 1 212 ? -12.094 -27.778 48.288 1.00 31.08 212 LYS A O 1
ATOM 1704 N N . MET A 1 213 ? -11.525 -25.967 49.492 1.00 29.58 213 MET A N 1
ATOM 1705 C CA . MET A 1 213 ? -10.403 -26.572 50.226 1.00 29.58 213 MET A CA 1
ATOM 1706 C C . MET A 1 213 ? -10.805 -26.876 51.687 1.00 29.58 213 MET A C 1
ATOM 1708 O O . MET A 1 213 ? -11.759 -26.277 52.190 1.00 29.58 213 MET A O 1
ATOM 1712 N N . PRO A 1 214 ? -10.158 -27.864 52.334 1.00 31.12 214 PRO A N 1
ATOM 1713 C CA . PRO A 1 214 ? -10.685 -28.550 53.509 1.00 31.12 214 PRO A CA 1
ATOM 1714 C C . PRO A 1 214 ? -10.478 -27.774 54.815 1.00 31.12 214 PRO A C 1
ATOM 1716 O O . PRO A 1 214 ? -9.586 -26.939 54.938 1.00 31.12 214 PRO A O 1
ATOM 1719 N N . HIS A 1 215 ? -11.317 -28.108 55.799 1.00 33.81 215 HIS A N 1
ATOM 1720 C CA . HIS A 1 215 ? -11.242 -27.649 57.182 1.00 33.81 215 HIS A CA 1
ATOM 1721 C C . HIS A 1 215 ? -9.826 -27.769 57.758 1.00 33.81 215 HIS A C 1
ATOM 1723 O O . HIS A 1 215 ? -9.298 -28.873 57.886 1.00 33.81 215 HIS A O 1
ATOM 1729 N N . ILE A 1 216 ? -9.275 -26.643 58.210 1.00 30.91 216 ILE A N 1
ATOM 1730 C CA . ILE A 1 216 ? -8.247 -26.615 59.249 1.00 30.91 216 ILE A CA 1
ATOM 1731 C C . ILE A 1 216 ? -8.794 -25.741 60.375 1.00 30.91 216 ILE A C 1
ATOM 1733 O O . ILE A 1 216 ? -8.978 -24.536 60.220 1.00 30.91 216 ILE A O 1
ATOM 1737 N N . SER A 1 217 ? -9.115 -26.389 61.492 1.00 29.08 217 SER A N 1
ATOM 1738 C CA . SER A 1 217 ? -9.504 -25.743 62.740 1.00 29.08 217 SER A CA 1
ATOM 1739 C C . SER A 1 217 ? -8.285 -25.096 63.384 1.00 29.08 217 SER A C 1
ATOM 1741 O O . SER A 1 217 ? -7.327 -25.796 63.704 1.00 29.08 217 SER A O 1
ATOM 1743 N N . ILE A 1 218 ? -8.348 -23.790 63.645 1.00 31.72 218 ILE A N 1
ATOM 1744 C CA . ILE A 1 218 ? -7.500 -23.129 64.640 1.00 31.72 218 ILE A CA 1
ATOM 1745 C C . ILE A 1 218 ? -8.400 -22.225 65.492 1.00 31.72 218 ILE A C 1
ATOM 1747 O O . ILE A 1 218 ? -9.239 -21.486 64.985 1.00 31.72 218 ILE A O 1
ATOM 1751 N N . THR A 1 219 ? -8.256 -22.390 66.803 1.00 31.05 219 THR A N 1
ATOM 1752 C CA . THR A 1 219 ? -8.974 -21.764 67.923 1.00 31.05 219 THR A CA 1
ATOM 1753 C C . THR A 1 219 ? -8.855 -20.228 67.989 1.00 31.05 219 THR A C 1
ATOM 1755 O O . THR A 1 219 ? -7.930 -19.662 67.411 1.00 31.05 219 THR A O 1
ATOM 1758 N N . PRO A 1 220 ? -9.777 -19.547 68.705 1.00 30.94 220 PRO A N 1
ATOM 1759 C CA . PRO A 1 220 ? -10.045 -18.117 68.551 1.00 30.94 220 PRO A CA 1
ATOM 1760 C C . PRO A 1 220 ? -9.096 -17.217 69.355 1.00 30.94 220 PRO A C 1
ATOM 1762 O O . PRO A 1 220 ? -8.772 -17.511 70.505 1.00 30.94 220 PRO A O 1
ATOM 1765 N N . VAL A 1 221 ? -8.746 -16.064 68.778 1.00 33.34 221 VAL A N 1
ATOM 1766 C CA . VAL A 1 221 ? -8.191 -14.909 69.498 1.00 33.34 221 VAL A CA 1
ATOM 1767 C C . VAL A 1 221 ? -9.113 -13.708 69.242 1.00 33.34 221 VAL A C 1
ATOM 1769 O O . VAL A 1 221 ? -9.422 -13.382 68.100 1.00 33.34 221 VAL A O 1
ATOM 1772 N N . THR A 1 222 ? -9.614 -13.119 70.325 1.00 33.50 222 THR A N 1
ATOM 1773 C CA . THR A 1 222 ? -10.577 -12.000 70.428 1.00 33.50 222 THR A CA 1
ATOM 1774 C C . THR A 1 222 ? -10.012 -10.699 69.797 1.00 33.50 222 THR A C 1
ATOM 1776 O O . THR A 1 222 ? -8.792 -10.543 69.751 1.00 33.50 222 THR A O 1
ATOM 1779 N N . PRO A 1 223 ? -10.851 -9.775 69.273 1.00 37.44 223 PRO A N 1
ATOM 1780 C CA . PRO A 1 223 ? -10.561 -9.018 68.054 1.00 37.44 223 PRO A CA 1
ATOM 1781 C C . PRO A 1 223 ? -9.818 -7.699 68.288 1.00 37.44 223 PRO A C 1
ATOM 1783 O O . PRO A 1 223 ? -10.107 -6.957 69.228 1.00 37.44 223 PRO A O 1
ATOM 1786 N N . LEU A 1 224 ? -8.930 -7.362 67.352 1.00 32.09 224 LEU A N 1
ATOM 1787 C CA . LEU A 1 224 ? -8.480 -5.993 67.126 1.00 32.09 224 LEU A CA 1
ATOM 1788 C C . LEU A 1 224 ? -9.400 -5.387 66.061 1.00 32.09 224 LEU A C 1
ATOM 1790 O O . LEU A 1 224 ? -9.609 -5.999 65.018 1.00 32.09 224 LEU A O 1
ATOM 1794 N N . ALA A 1 225 ? -9.994 -4.234 66.364 1.00 39.19 225 ALA A N 1
ATOM 1795 C CA . ALA A 1 225 ? -10.992 -3.561 65.541 1.00 39.19 225 ALA A CA 1
ATOM 1796 C C . ALA A 1 225 ? -10.568 -3.466 64.062 1.00 39.19 225 ALA A C 1
ATOM 1798 O O . ALA A 1 225 ? -9.657 -2.713 63.717 1.00 39.19 225 ALA A O 1
ATOM 1799 N N . GLU A 1 226 ? -11.248 -4.218 63.193 1.00 35.59 226 GLU A N 1
ATOM 1800 C CA . GLU A 1 226 ? -11.142 -4.057 61.746 1.00 35.59 226 GLU A CA 1
ATOM 1801 C C . GLU A 1 226 ? -11.755 -2.709 61.366 1.00 35.59 226 GLU A C 1
ATOM 1803 O O . GLU A 1 226 ? -12.959 -2.474 61.489 1.00 35.59 226 GLU A O 1
ATOM 1808 N N . GLN A 1 227 ? -10.891 -1.806 60.910 1.00 37.81 227 GLN A N 1
ATOM 1809 C CA . GLN A 1 227 ? -11.296 -0.654 60.124 1.00 37.81 227 GLN A CA 1
ATOM 1810 C C . GLN A 1 227 ? -12.106 -1.167 58.932 1.00 37.81 227 GLN A C 1
ATOM 1812 O O . GLN A 1 227 ? -11.609 -1.967 58.140 1.00 37.81 227 GLN A O 1
ATOM 1817 N N . GLN A 1 228 ? -13.355 -0.714 58.812 1.00 37.28 228 GLN A N 1
ATOM 1818 C CA . GLN A 1 228 ? -14.141 -0.926 57.602 1.00 37.28 228 GLN A CA 1
ATOM 1819 C C . GLN A 1 228 ? -13.317 -0.443 56.397 1.00 37.28 228 GLN A C 1
ATOM 1821 O O . GLN A 1 228 ? -12.890 0.716 56.400 1.00 37.28 228 GLN A O 1
ATOM 1826 N N . PRO A 1 229 ? -13.071 -1.285 55.377 1.00 40.09 229 PRO A N 1
ATOM 1827 C CA . PRO A 1 229 ? -12.470 -0.806 54.146 1.00 40.09 229 PRO A CA 1
ATOM 1828 C C . PRO A 1 229 ? -13.402 0.245 53.536 1.00 40.09 229 PRO A C 1
ATOM 1830 O O . PRO A 1 229 ? -14.614 0.036 53.437 1.00 40.09 229 PRO A O 1
ATOM 1833 N N . LEU A 1 230 ? -12.826 1.396 53.182 1.00 44.34 230 LEU A N 1
ATOM 1834 C CA . LEU A 1 230 ? -13.526 2.485 52.505 1.00 44.34 230 LEU A CA 1
ATOM 1835 C C . LEU A 1 230 ? -14.285 1.937 51.281 1.00 44.34 230 LEU A C 1
ATOM 1837 O O . LEU A 1 230 ? -13.768 1.048 50.597 1.00 44.34 230 LEU A O 1
ATOM 1841 N N . PRO A 1 231 ? -15.499 2.437 50.989 1.00 49.09 231 PRO A N 1
ATOM 1842 C CA . PRO A 1 231 ? -16.259 1.983 49.834 1.00 49.09 231 PRO A CA 1
ATOM 1843 C C . PRO A 1 231 ? -15.473 2.275 48.551 1.00 49.09 231 PRO A C 1
ATOM 1845 O O . PRO A 1 231 ? -15.143 3.420 48.257 1.00 49.09 231 PRO A O 1
ATOM 1848 N N . VAL A 1 232 ? -15.162 1.220 47.799 1.00 56.88 232 VAL A N 1
ATOM 1849 C CA . VAL A 1 232 ? -14.541 1.315 46.473 1.00 56.88 232 VAL A CA 1
ATOM 1850 C C . VAL A 1 232 ? -15.585 1.895 45.517 1.00 56.88 232 VAL A C 1
ATOM 1852 O O . VAL A 1 232 ? -16.634 1.283 45.316 1.00 56.88 232 VAL A O 1
ATOM 1855 N N . GLU A 1 233 ? -15.328 3.075 44.946 1.00 61.03 233 GLU A N 1
ATOM 1856 C CA . GLU A 1 233 ? -16.213 3.676 43.941 1.00 61.03 233 GLU A CA 1
ATOM 1857 C C . GLU A 1 233 ? -16.185 2.841 42.648 1.00 61.03 233 GLU A C 1
ATOM 1859 O O . GLU A 1 233 ? -15.231 2.859 41.862 1.00 61.03 233 GLU A O 1
ATOM 1864 N N . GLU A 1 234 ? -17.249 2.061 42.443 1.00 70.00 234 GLU A N 1
ATOM 1865 C CA . GLU A 1 234 ? -17.499 1.292 41.225 1.00 70.00 234 GLU A CA 1
ATOM 1866 C C . GLU A 1 234 ? -18.512 2.027 40.336 1.00 70.00 234 GLU A C 1
ATOM 1868 O O . GLU A 1 234 ? -19.586 2.425 40.783 1.00 70.00 234 GLU A O 1
ATOM 1873 N N . CYS A 1 235 ? -18.185 2.173 39.051 1.00 68.44 235 CYS A N 1
ATOM 1874 C CA . CYS A 1 235 ? -19.050 2.769 38.039 1.00 68.44 235 CYS A CA 1
ATOM 1875 C C . CYS A 1 235 ? -19.594 1.681 37.101 1.00 68.44 235 CYS A C 1
ATOM 1877 O O . CYS A 1 235 ? -18.838 0.860 36.570 1.00 68.44 235 CYS A O 1
ATOM 1879 N N . GLU A 1 236 ? -20.912 1.659 36.887 1.00 74.12 236 GLU A N 1
ATOM 1880 C CA . GLU A 1 236 ? -21.548 0.780 35.903 1.00 74.12 236 GLU A CA 1
ATOM 1881 C C . GLU A 1 236 ? -21.594 1.452 34.531 1.00 74.12 236 GLU A C 1
ATOM 1883 O O . GLU A 1 236 ? -22.175 2.523 34.363 1.00 74.12 236 GLU A O 1
ATOM 1888 N N . VAL A 1 237 ? -21.009 0.794 33.530 1.00 68.31 237 VAL A N 1
ATOM 1889 C CA . VAL A 1 237 ? -20.926 1.307 32.161 1.00 68.31 237 VAL A CA 1
ATOM 1890 C C . VAL A 1 237 ? -21.610 0.344 31.196 1.00 68.31 237 VAL A C 1
ATOM 1892 O O . VAL A 1 237 ? -21.360 -0.868 31.190 1.00 68.31 237 VAL A O 1
ATOM 1895 N N . GLU A 1 238 ? -22.476 0.901 30.353 1.00 67.31 238 GLU A N 1
ATOM 1896 C CA . GLU A 1 238 ? -23.137 0.197 29.259 1.00 67.31 238 GLU A CA 1
ATOM 1897 C C . GLU A 1 238 ? -22.374 0.449 27.952 1.00 67.31 238 GLU A C 1
ATOM 1899 O O . GLU A 1 238 ? -22.205 1.590 27.526 1.00 67.31 238 GLU A O 1
ATOM 1904 N N . ILE A 1 239 ? -21.876 -0.620 27.323 1.00 69.44 239 ILE A N 1
ATOM 1905 C CA . ILE A 1 239 ? -21.109 -0.544 26.074 1.00 69.44 239 ILE A CA 1
ATOM 1906 C C . ILE A 1 239 ? -21.963 -1.120 24.946 1.00 69.44 239 ILE A C 1
ATOM 1908 O O . ILE A 1 239 ? -22.306 -2.304 24.957 1.00 69.44 239 ILE A O 1
ATOM 1912 N N . ALA A 1 240 ? -22.270 -0.289 23.949 1.00 45.97 240 ALA A N 1
ATOM 1913 C CA . ALA A 1 240 ? -23.051 -0.692 22.785 1.00 45.97 240 ALA A CA 1
ATOM 1914 C C . ALA A 1 240 ? -22.417 -1.904 22.073 1.00 45.97 240 ALA A C 1
ATOM 1916 O O . ALA A 1 240 ? -21.252 -1.869 21.676 1.00 45.97 240 ALA A O 1
ATOM 1917 N N . GLY A 1 241 ? -23.198 -2.975 21.901 1.00 50.25 241 GLY A N 1
ATOM 1918 C CA . GLY A 1 241 ? -22.763 -4.217 21.248 1.00 50.25 241 GLY A CA 1
ATOM 1919 C C . GLY A 1 241 ? -22.255 -5.313 22.192 1.00 50.25 241 GLY A C 1
ATOM 1920 O O . GLY A 1 241 ? -21.939 -6.401 21.714 1.00 50.25 241 GLY A O 1
ATOM 1921 N N . LEU A 1 242 ? -22.212 -5.074 23.509 1.00 52.50 242 LEU A N 1
ATOM 1922 C CA . LEU A 1 242 ? -21.931 -6.111 24.507 1.00 52.50 242 LEU A CA 1
ATOM 1923 C C . LEU A 1 242 ? -23.198 -6.485 25.300 1.00 52.50 242 LEU A C 1
ATOM 1925 O O . LEU A 1 242 ? -23.974 -5.603 25.654 1.00 52.50 242 LEU A O 1
ATOM 1929 N N . PRO A 1 243 ? -23.412 -7.781 25.609 1.00 48.16 243 PRO A N 1
ATOM 1930 C CA . PRO A 1 243 ? -24.664 -8.258 26.207 1.00 48.16 243 PRO A CA 1
ATOM 1931 C C . PRO A 1 243 ? -24.825 -7.959 27.707 1.00 48.16 243 PRO A C 1
ATOM 1933 O O . PRO A 1 243 ? -25.905 -8.183 28.243 1.00 48.16 243 PRO A O 1
ATOM 1936 N N . PHE A 1 244 ? -23.788 -7.473 28.399 1.00 56.62 244 PHE A N 1
ATOM 1937 C CA . PHE A 1 244 ? -23.830 -7.245 29.848 1.00 56.62 244 PHE A CA 1
ATOM 1938 C C . PHE A 1 244 ? -23.205 -5.905 30.233 1.00 56.62 244 PHE A C 1
ATOM 1940 O O . PHE A 1 244 ? -22.164 -5.520 29.689 1.00 56.62 244 PHE A O 1
ATOM 1947 N N . ARG A 1 245 ? -23.813 -5.240 31.224 1.00 55.91 245 ARG A N 1
ATOM 1948 C CA . ARG A 1 245 ? -23.237 -4.065 31.887 1.00 55.91 245 ARG A CA 1
ATOM 1949 C C . ARG A 1 245 ? -21.946 -4.450 32.597 1.00 55.91 245 ARG A C 1
ATOM 1951 O O . ARG A 1 245 ? -21.843 -5.524 33.190 1.00 55.91 245 ARG A O 1
ATOM 1958 N N . ARG A 1 246 ? -20.942 -3.584 32.499 1.00 70.81 246 ARG A N 1
ATOM 1959 C CA . ARG A 1 246 ? -19.630 -3.788 33.115 1.00 70.81 246 ARG A CA 1
ATOM 1960 C C . ARG A 1 246 ? -19.523 -2.890 34.336 1.00 70.81 246 ARG A C 1
ATOM 1962 O O . ARG A 1 246 ? -19.838 -1.709 34.245 1.00 70.81 246 ARG A O 1
ATOM 1969 N N . ARG A 1 247 ? -19.041 -3.441 35.446 1.00 70.62 247 ARG A N 1
ATOM 1970 C CA . ARG A 1 247 ? -18.582 -2.654 36.592 1.00 70.62 247 ARG A CA 1
ATOM 1971 C C . ARG A 1 247 ? -17.104 -2.381 36.426 1.00 70.62 247 ARG A C 1
ATOM 1973 O O . ARG A 1 247 ? -16.321 -3.312 36.246 1.00 70.62 247 ARG A O 1
ATOM 1980 N N . LEU A 1 248 ? -16.747 -1.109 36.433 1.00 73.44 248 LEU A N 1
ATOM 1981 C CA . LEU A 1 248 ? -15.374 -0.652 36.345 1.00 73.44 248 LEU A CA 1
ATOM 1982 C C . LEU A 1 248 ? -15.043 0.098 37.625 1.00 73.44 248 LEU A C 1
ATOM 1984 O O . LEU A 1 248 ? -15.815 0.936 38.084 1.00 73.44 248 LEU A O 1
ATOM 1988 N N . ARG A 1 249 ? -13.885 -0.214 38.196 1.00 79.56 249 ARG A N 1
ATOM 1989 C CA . ARG A 1 249 ? -13.347 0.546 39.321 1.00 79.56 249 ARG A CA 1
ATOM 1990 C C . ARG A 1 249 ? -12.759 1.843 38.800 1.00 79.56 249 ARG A C 1
ATOM 1992 O O . ARG A 1 249 ? -12.099 1.832 37.757 1.00 79.56 249 ARG A O 1
ATOM 1999 N N . GLN A 1 250 ? -12.969 2.923 39.541 1.00 73.81 250 GLN A N 1
ATOM 2000 C CA . GLN A 1 250 ? -12.465 4.244 39.182 1.00 73.81 250 GLN A CA 1
ATOM 2001 C C . GLN A 1 250 ? -10.946 4.236 38.928 1.00 73.81 250 GLN A C 1
ATOM 2003 O O . GLN A 1 250 ? -10.487 4.773 37.924 1.00 73.81 250 GLN A O 1
ATOM 2008 N N . GLU A 1 251 ? -10.187 3.498 39.740 1.00 74.12 251 GLU A N 1
ATOM 2009 C CA . GLU A 1 251 ? -8.735 3.315 39.585 1.00 74.12 251 GLU A CA 1
ATOM 2010 C C . GLU A 1 251 ? -8.346 2.751 38.205 1.00 74.12 251 GLU A C 1
ATOM 2012 O O . GLU A 1 251 ? -7.432 3.251 37.554 1.00 74.12 251 GLU A O 1
ATOM 2017 N N . ILE A 1 252 ? -9.088 1.753 37.710 1.00 75.44 252 ILE A N 1
ATOM 2018 C CA . ILE A 1 252 ? -8.835 1.123 36.403 1.00 75.44 252 ILE A CA 1
ATOM 2019 C C . ILE A 1 252 ? -9.169 2.099 35.269 1.00 75.44 252 ILE A C 1
ATOM 2021 O O . ILE A 1 252 ? -8.498 2.120 34.235 1.00 75.44 252 ILE A O 1
ATOM 2025 N N . ILE A 1 253 ? -10.212 2.915 35.444 1.00 78.88 253 ILE A N 1
ATOM 2026 C CA . ILE A 1 253 ? -10.595 3.943 34.471 1.00 78.88 253 ILE A CA 1
ATOM 2027 C C . ILE A 1 253 ? -9.507 5.014 34.388 1.00 78.88 253 ILE A C 1
ATOM 2029 O O . ILE A 1 253 ? -9.132 5.415 33.287 1.00 78.88 253 ILE A O 1
ATOM 2033 N N . GLU A 1 254 ? -8.984 5.463 35.526 1.00 80.38 254 GLU A N 1
ATOM 2034 C CA . GLU A 1 254 ? -7.948 6.493 35.599 1.00 80.38 254 GLU A CA 1
ATOM 2035 C C . GLU A 1 254 ? -6.612 6.007 35.044 1.00 80.38 254 GLU A C 1
ATOM 2037 O O . GLU A 1 254 ? -6.008 6.703 34.224 1.00 80.38 254 GLU A O 1
ATOM 2042 N N . GLU A 1 255 ? -6.205 4.782 35.385 1.00 79.94 255 GLU A N 1
ATOM 2043 C CA . GLU A 1 255 ? -5.030 4.136 34.800 1.00 79.94 255 GLU A CA 1
ATOM 2044 C C . GLU A 1 255 ? -5.172 4.047 33.276 1.00 79.94 255 GLU A C 1
ATOM 2046 O O . GLU A 1 255 ? -4.274 4.447 32.524 1.00 79.94 255 GLU A O 1
ATOM 2051 N N . LYS A 1 256 ? -6.348 3.620 32.793 1.00 81.38 256 LYS A N 1
ATOM 2052 C CA . LYS A 1 256 ? -6.590 3.506 31.355 1.00 81.38 256 LYS A CA 1
ATOM 2053 C C . LYS A 1 256 ? -6.640 4.863 30.665 1.00 81.38 256 LYS A C 1
ATOM 2055 O O . LYS A 1 256 ? -6.112 5.008 29.564 1.00 81.38 256 LYS A O 1
ATOM 2060 N N . ARG A 1 257 ? -7.236 5.877 31.292 1.00 79.81 257 ARG A N 1
ATOM 2061 C CA . ARG A 1 257 ? -7.269 7.250 30.772 1.00 79.81 257 ARG A CA 1
ATOM 2062 C C . ARG A 1 257 ? -5.857 7.823 30.674 1.00 79.81 257 ARG A C 1
ATOM 2064 O O . ARG A 1 257 ? -5.524 8.417 29.651 1.00 79.81 257 ARG A O 1
ATOM 2071 N N . HIS A 1 258 ? -5.021 7.607 31.686 1.00 81.44 258 HIS A N 1
ATOM 2072 C CA . HIS A 1 258 ? -3.625 8.033 31.674 1.00 81.44 258 HIS A CA 1
ATOM 2073 C C . HIS A 1 258 ? -2.831 7.340 30.556 1.00 81.44 258 HIS A C 1
ATOM 2075 O O . HIS A 1 258 ? -2.136 8.003 29.788 1.00 81.44 258 HIS A O 1
ATOM 2081 N N . GLU A 1 259 ? -3.013 6.027 30.382 1.00 85.69 259 GLU A N 1
ATOM 2082 C CA . GLU A 1 259 ? -2.429 5.266 29.270 1.00 85.69 259 GLU A CA 1
ATOM 2083 C C . GLU A 1 259 ? -2.841 5.840 27.902 1.00 85.69 259 GLU A C 1
ATOM 2085 O O . GLU A 1 259 ? -2.007 5.970 27.004 1.00 85.69 259 GLU A O 1
ATOM 2090 N N . LEU A 1 260 ? -4.116 6.196 27.725 1.00 76.12 260 LEU A N 1
ATOM 2091 C CA . LEU A 1 260 ? -4.630 6.752 26.470 1.00 76.12 260 LEU A CA 1
ATOM 2092 C C . LEU A 1 260 ? -4.120 8.178 26.202 1.00 76.12 260 LEU A C 1
ATOM 2094 O O . LEU A 1 260 ? -3.829 8.500 25.047 1.00 76.12 260 LEU A O 1
ATOM 2098 N N . LEU A 1 261 ? -3.966 9.002 27.246 1.00 83.25 261 LEU A N 1
ATOM 2099 C CA . LEU A 1 261 ? -3.363 10.340 27.168 1.00 83.25 261 LEU A CA 1
ATOM 2100 C C . LEU A 1 261 ? -1.889 10.264 26.756 1.00 83.25 261 LEU A C 1
ATOM 2102 O O . LEU A 1 261 ? -1.483 10.947 25.818 1.00 83.25 261 LEU A O 1
ATOM 2106 N N . LEU A 1 262 ? -1.105 9.383 27.387 1.00 76.31 262 LEU A N 1
ATOM 2107 C CA . LEU A 1 262 ? 0.303 9.154 27.028 1.00 76.31 262 LEU A CA 1
ATOM 2108 C C . LEU A 1 262 ? 0.471 8.685 25.578 1.00 76.31 262 LEU A C 1
ATOM 2110 O O . LEU A 1 262 ? 1.504 8.921 24.957 1.00 76.31 262 LEU A O 1
ATOM 2114 N N . ARG A 1 263 ? -0.552 8.027 25.030 1.00 67.88 263 ARG A N 1
ATOM 2115 C CA . ARG A 1 263 ? -0.580 7.536 23.647 1.00 67.88 263 ARG A CA 1
ATOM 2116 C C . ARG A 1 263 ? -1.170 8.526 22.645 1.00 67.88 263 ARG A C 1
ATOM 2118 O O . ARG A 1 263 ? -1.277 8.181 21.471 1.00 67.88 263 ARG A O 1
ATOM 2125 N N . GLY A 1 264 ? -1.585 9.716 23.085 1.00 75.62 264 GLY A N 1
ATOM 2126 C CA . GLY A 1 264 ? -2.206 10.730 22.226 1.00 75.62 264 GLY A CA 1
ATOM 2127 C C . GLY A 1 264 ? -3.537 10.292 21.604 1.00 75.62 264 GLY A C 1
ATOM 2128 O O . GLY A 1 264 ? -3.949 10.840 20.585 1.00 75.62 264 GLY A O 1
ATOM 2129 N N . LEU A 1 265 ? -4.200 9.283 22.181 1.00 59.47 265 LEU A N 1
ATOM 2130 C CA . LEU A 1 265 ? -5.470 8.744 21.678 1.00 59.47 265 LEU A CA 1
ATOM 2131 C C . LEU A 1 265 ? -6.676 9.563 22.151 1.00 59.47 265 LEU A C 1
ATOM 2133 O O . LEU A 1 265 ? -7.743 9.496 21.542 1.00 59.47 265 LEU A O 1
ATOM 2137 N N . ILE A 1 266 ? -6.503 10.330 23.227 1.00 66.50 266 ILE A N 1
ATOM 2138 C CA . ILE A 1 266 ? -7.475 11.279 23.772 1.00 66.50 266 ILE A CA 1
ATOM 2139 C C . ILE A 1 266 ? -6.735 12.551 24.216 1.00 66.50 266 ILE A C 1
ATOM 2141 O O . ILE A 1 266 ? -5.554 12.488 24.555 1.00 66.50 266 ILE A O 1
ATOM 2145 N N . SER A 1 267 ? -7.412 13.700 24.201 1.00 68.06 267 SER A N 1
ATOM 2146 C CA . SER A 1 267 ? -6.933 14.964 24.786 1.00 68.06 267 SER A CA 1
ATOM 2147 C C . SER A 1 267 ? -7.457 15.124 26.220 1.00 68.06 267 SER A C 1
ATOM 2149 O O . SER A 1 267 ? -8.434 14.461 26.572 1.00 68.06 267 SER A O 1
ATOM 2151 N N . GLN A 1 268 ? -6.795 15.958 27.039 1.00 63.47 268 GLN A N 1
ATOM 2152 C CA . GLN A 1 268 ? -7.200 16.201 28.436 1.00 63.47 268 GLN A CA 1
ATOM 2153 C C . GLN A 1 268 ? -8.649 16.665 28.565 1.00 63.47 268 GLN A C 1
ATOM 2155 O O . GLN A 1 268 ? -9.079 17.486 27.722 1.00 63.47 268 GLN A O 1
#